Protein AF-A0A251N9A3-F1 (afdb_monomer)

Mean predicted aligned error: 21.9 Å

Orga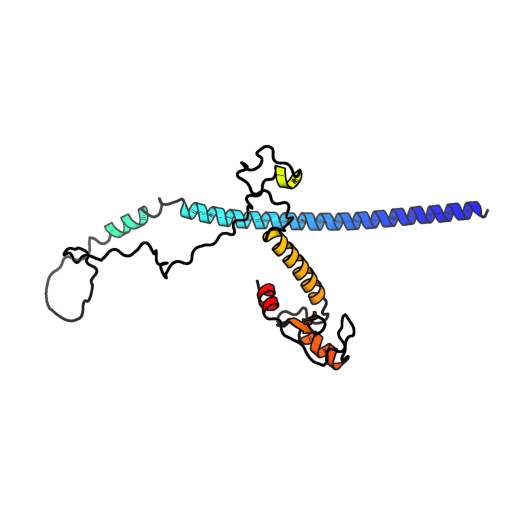nism: Prunus persica (NCBI:txid3760)

pLDDT: mean 72.87, std 20.42, range [26.14, 97.69]

Radius of gyration: 36.96 Å; Cα contacts (8 Å, |Δi|>4): 97; chains: 1; bounding box: 84×80×114 Å

Solvent-accessible surface area (backbone atoms only — not comparable to full-atom values): 15588 Å² total; per-residue (Å²): 112,73,67,58,55,53,54,53,51,52,54,51,51,53,52,50,51,52,51,52,49,51,54,49,50,52,52,53,49,54,52,50,51,53,52,51,54,51,51,52,53,50,48,56,50,52,52,52,53,50,53,53,53,51,52,56,51,54,64,69,72,52,74,79,65,70,61,62,67,59,61,61,57,62,69,68,68,77,80,75,87,88,85,82,88,87,86,88,89,87,84,88,87,90,84,84,89,85,90,84,85,88,83,93,74,86,78,75,85,76,70,97,71,83,76,82,71,96,81,68,87,76,85,81,75,83,84,83,72,76,67,56,27,63,55,30,48,77,71,71,54,48,97,56,56,93,72,44,92,38,43,85,58,80,77,85,72,72,52,70,67,58,50,51,52,50,49,49,52,53,48,49,54,51,49,58,63,58,68,66,61,89,81,74,99,61,98,77,74,88,74,48,52,27,32,36,88,83,76,47,76,42,39,50,67,63,47,53,61,41,45,76,79,38,63,42,37,94,86,77,61,47,73,40,82,88,50,67,46,75,46,68,70,58,52,59,66,73,76,108

Sequence (240 aa):
MAEQNLVDEYQCDIKRLKKNRAKTAEKNQRQLQILQEENEKLSKMVDSYSKGMQKQLEALENPKKRKRDHETSFAQAKKVIFGSSSDEPQEVLNRCNSTSLPSQRKASKLDGKLYFSSGLSKSSTPDSNPDICKDYKDTGYCGYGDSCKFMHDRGDYKSGWQMEREQRKMMMMMMMRMARCHLHVSSAGNHYPVVTKCNHYFCEHCTLKHHSKNKKCFVCNKPTLGIFSTVYEIRRRMAA

InterPro domains:
  IPR000571 Zinc finger, CCCH-type [PF00642] (131-153)
  IPR000571 Zinc finger, CCCH-type [PS50103] (127-155)
  IPR000571 Zinc finger, CCCH-type [SM00356] (127-154)
  IPR013083 Zinc finger, RING/FYVE/PHD-type [G3DSA:3.30.40.10] (180-239)
  IPR036855 Zinc finger, CCCH-type superfamily [SSF90229] (129-158)
  IPR039971 Pre-mRNA-splicing factor CWC24-like [PTHR12930] (23-239)

Secondary structure (DSSP, 8-state):
-HHHHHHHHHHHHHHHHHHHHHHHHHHHHHHHHHHHHHHHHHHHHHHHHHHHHHHHHHHHH-TTSHHHHHHHHHTTTTSS-------------------------------S-PPPPTT------------B-HHHHHHS--TTGGG-SSB-----PPPHHHHHHHHHHHHHHHHHHHTT-TT--SS-----EEEETTS-EEEHHHHHHHHHH-SB-TTT--B-TT-EEE-HHHHHHH--

Nearest PDB structures (foldseek):
  7dvq-assembly1_M  TM=3.457E-01  e=5.203E-11  Homo sapiens
  8i0r-assembly1_K  TM=8.593E-01  e=5.714E-05  Homo sapiens
  5gm6-assembly1_a  TM=4.059E-01  e=7.736E-09  Saccharomyces cerevisiae S288C
  2csy-assembly1_A  TM=7.932E-01  e=2.100E-04  Homo sapiens

Foldseek 3Di:
DVVVVVVVVVVVVVVVVVVVVVVVVVVVVVVVVVVVVVVVVVVVVVVVVVVVVVVVVVVVVDPPVVVPVVVVVVVVPPPDDDDDDDDDDDDDDDDDDDDDDDDDDDDPDDDPDDDDDPPDDDDDDPPQDQQADPCCQPPVDDPCPPVDPGDNDVDPDDTPVRVVVVVVVVLVVLVVVQVPPPDDPDDDDPFFWKAAPVRDIYTPVVVVVCCVVQQADPPPRHRRVPDIHTDPPSVVVVVD

Structure (mmCIF, N/CA/C/O backbone):
data_AF-A0A251N9A3-F1
#
_entry.id   AF-A0A251N9A3-F1
#
loop_
_atom_site.group_PDB
_atom_site.id
_atom_site.type_symbol
_atom_site.label_atom_id
_atom_site.label_alt_id
_atom_site.label_comp_id
_atom_site.label_asym_id
_atom_site.label_entity_id
_atom_site.label_seq_id
_atom_site.pdbx_PDB_ins_code
_atom_site.Cartn_x
_atom_site.Cartn_y
_atom_site.Cartn_z
_atom_site.occupancy
_atom_site.B_iso_or_equiv
_atom_site.auth_seq_id
_atom_site.auth_comp_id
_atom_site.auth_asym_id
_atom_site.auth_atom_id
_atom_site.pdbx_PDB_model_num
ATOM 1 N N . MET A 1 1 ? -15.787 -14.662 55.584 1.00 65.69 1 MET A N 1
ATOM 2 C CA . MET A 1 1 ? -14.341 -14.959 55.431 1.00 65.69 1 MET A CA 1
ATOM 3 C C . MET A 1 1 ? -13.960 -15.212 53.975 1.00 65.69 1 MET A C 1
ATOM 5 O O . MET A 1 1 ? -13.111 -14.488 53.483 1.00 65.69 1 MET A O 1
ATOM 9 N N . ALA A 1 2 ? -14.591 -16.155 53.261 1.00 71.38 2 ALA A N 1
ATOM 10 C CA . ALA A 1 2 ? -14.283 -16.399 51.842 1.00 71.38 2 ALA A CA 1
ATOM 11 C C . ALA A 1 2 ? -14.590 -15.199 50.915 1.00 71.38 2 ALA A C 1
ATOM 13 O O . ALA A 1 2 ? -13.813 -14.911 50.011 1.00 71.38 2 ALA A O 1
ATOM 14 N N . GLU A 1 3 ? -15.673 -14.459 51.172 1.00 76.81 3 GLU A N 1
ATOM 15 C CA . GLU A 1 3 ? -16.060 -13.297 50.355 1.00 76.81 3 GLU A CA 1
ATOM 16 C C . GLU A 1 3 ? -15.116 -12.093 50.510 1.00 76.81 3 GLU A C 1
ATOM 18 O O . GLU A 1 3 ? -14.791 -11.455 49.512 1.00 76.81 3 GLU A O 1
ATOM 23 N N . GLN A 1 4 ? -14.611 -11.804 51.719 1.00 81.12 4 GLN A N 1
ATOM 24 C CA . GLN A 1 4 ? -13.616 -10.737 51.916 1.00 81.12 4 GLN A CA 1
ATOM 25 C C . GLN A 1 4 ? -12.314 -11.005 51.144 1.00 81.12 4 GLN A C 1
ATOM 27 O O . GLN A 1 4 ? -11.808 -10.102 50.485 1.00 81.12 4 GLN A O 1
ATOM 32 N N . ASN A 1 5 ? -11.819 -12.247 51.152 1.00 82.75 5 ASN A N 1
ATOM 33 C CA . ASN A 1 5 ? -10.596 -12.610 50.428 1.00 82.75 5 ASN A CA 1
ATOM 34 C C . ASN A 1 5 ? -10.735 -12.401 48.910 1.00 82.75 5 ASN A C 1
ATOM 36 O O . ASN A 1 5 ? -9.796 -11.947 48.260 1.00 82.75 5 ASN A O 1
ATOM 40 N N . LEU A 1 6 ? -11.920 -12.682 48.356 1.00 89.06 6 LEU A N 1
ATOM 41 C CA . LEU A 1 6 ? -12.219 -12.469 46.940 1.00 89.06 6 LEU A CA 1
ATOM 42 C C . LEU A 1 6 ? -12.195 -10.971 46.585 1.00 89.06 6 LEU A C 1
ATOM 44 O O . LEU A 1 6 ? -11.633 -10.568 45.568 1.00 89.06 6 LEU A O 1
ATOM 48 N N . VAL A 1 7 ? -12.785 -10.130 47.442 1.00 90.06 7 VAL A N 1
ATOM 49 C CA . VAL A 1 7 ? -12.797 -8.668 47.268 1.00 90.06 7 VAL A CA 1
ATOM 50 C C . VAL A 1 7 ? -11.376 -8.096 47.310 1.00 90.06 7 VAL A C 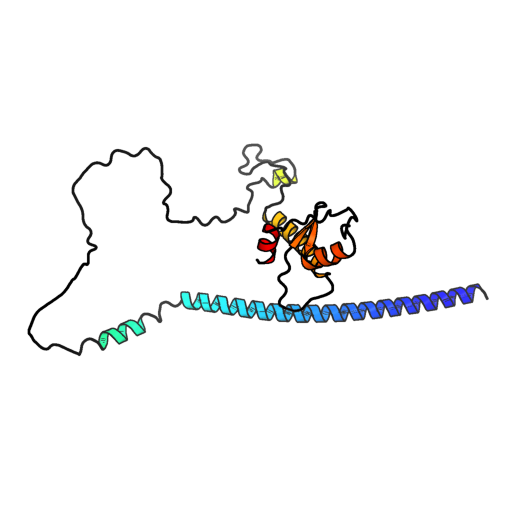1
ATOM 52 O O . VAL A 1 7 ? -11.040 -7.250 46.477 1.00 90.06 7 VAL A O 1
ATOM 55 N N . ASP A 1 8 ? -10.528 -8.577 48.218 1.00 90.00 8 ASP A N 1
ATOM 56 C CA . ASP A 1 8 ? -9.135 -8.131 48.333 1.00 90.00 8 ASP A CA 1
ATOM 57 C C . ASP A 1 8 ? -8.290 -8.521 47.107 1.00 90.00 8 ASP A C 1
ATOM 59 O O . ASP A 1 8 ? -7.478 -7.721 46.622 1.00 90.00 8 ASP A O 1
ATOM 63 N N . GLU A 1 9 ? -8.526 -9.708 46.540 1.00 90.56 9 GLU A N 1
ATOM 64 C CA . GLU A 1 9 ? -7.881 -10.169 45.306 1.00 90.56 9 GLU A CA 1
ATOM 65 C C . GLU A 1 9 ? -8.280 -9.296 44.100 1.00 90.56 9 GLU A C 1
ATOM 67 O O . GLU A 1 9 ? -7.409 -8.764 43.401 1.00 90.56 9 GLU A O 1
ATOM 72 N N . TYR A 1 10 ? -9.577 -9.005 43.931 1.00 93.00 10 TYR A N 1
ATOM 73 C CA . TYR A 1 10 ? -10.054 -8.083 42.891 1.00 93.00 10 TYR A CA 1
ATOM 74 C C . TYR A 1 10 ? -9.480 -6.670 43.045 1.00 93.00 10 TYR A C 1
ATOM 76 O O . TYR A 1 10 ? -9.117 -6.025 42.055 1.00 93.00 10 TYR A O 1
ATOM 84 N N . GLN A 1 11 ? -9.358 -6.162 44.273 1.00 94.12 11 GLN A N 1
ATOM 85 C CA . GLN A 1 11 ? -8.738 -4.859 44.511 1.00 94.12 11 GLN A CA 1
ATOM 86 C C . GLN A 1 11 ? -7.250 -4.847 44.134 1.00 94.12 11 GLN A C 1
ATOM 88 O O . GLN A 1 11 ? -6.752 -3.836 43.618 1.00 94.12 11 GLN A O 1
ATOM 93 N N . CYS A 1 12 ? -6.534 -5.951 44.357 1.00 91.75 12 CYS A N 1
ATOM 94 C CA . CYS A 1 12 ? -5.144 -6.113 43.936 1.00 91.75 12 CYS A CA 1
ATOM 95 C C . CYS A 1 12 ? -5.015 -6.087 42.403 1.00 91.75 12 CYS A C 1
ATOM 97 O O . CYS A 1 12 ? -4.184 -5.348 41.856 1.00 91.75 12 CYS A O 1
ATOM 99 N N . ASP A 1 13 ? -5.900 -6.791 41.698 1.00 94.44 13 ASP A N 1
ATOM 100 C CA . ASP A 1 13 ? -5.923 -6.817 40.236 1.00 94.44 13 ASP A CA 1
ATOM 101 C C . ASP A 1 13 ? -6.283 -5.463 39.624 1.00 94.44 13 ASP A C 1
ATOM 103 O O . ASP A 1 13 ? -5.618 -5.008 38.688 1.00 94.44 13 ASP A O 1
ATOM 107 N N . ILE A 1 14 ? -7.245 -4.737 40.201 1.00 95.25 14 ILE A N 1
ATOM 108 C CA . ILE A 1 14 ? -7.570 -3.367 39.781 1.00 95.25 14 ILE A CA 1
ATOM 109 C C . ILE A 1 14 ? -6.342 -2.454 39.922 1.00 95.25 14 ILE A C 1
ATOM 111 O O . ILE A 1 14 ? -6.045 -1.664 39.018 1.00 95.25 14 ILE A O 1
ATOM 115 N N . LYS A 1 15 ? -5.589 -2.560 41.026 1.00 95.62 15 LYS A N 1
ATOM 116 C CA . LYS A 1 15 ? -4.348 -1.790 41.232 1.00 95.62 15 LYS A CA 1
ATOM 117 C C . LYS A 1 15 ? -3.282 -2.161 40.194 1.00 95.62 15 LYS A C 1
ATOM 119 O O . LYS A 1 15 ? -2.644 -1.270 39.624 1.00 95.62 15 LYS A O 1
ATOM 124 N N . ARG A 1 16 ? -3.113 -3.453 39.894 1.00 94.94 16 ARG A N 1
ATOM 125 C CA . ARG A 1 16 ? -2.175 -3.948 38.872 1.00 94.94 16 ARG A CA 1
ATOM 126 C C . ARG A 1 16 ? -2.548 -3.452 37.472 1.00 94.94 16 ARG A C 1
ATOM 128 O O . ARG A 1 16 ? -1.681 -2.940 36.760 1.00 94.94 16 ARG A O 1
ATOM 135 N N . LEU A 1 17 ? -3.823 -3.527 37.095 1.00 94.12 17 LEU A N 1
ATOM 136 C CA . LEU A 1 17 ? -4.333 -3.040 35.810 1.00 94.12 17 LEU A CA 1
ATOM 137 C C . LEU A 1 17 ? -4.130 -1.530 35.654 1.00 94.12 17 LEU A C 1
ATOM 139 O O . LEU A 1 17 ? -3.630 -1.084 34.619 1.00 94.12 17 LEU A O 1
ATOM 143 N N . LYS A 1 18 ? -4.419 -0.739 36.696 1.00 96.12 18 LYS A N 1
ATOM 144 C CA . LYS A 1 18 ? -4.155 0.711 36.703 1.00 96.12 18 LYS A CA 1
ATOM 145 C C . LYS A 1 18 ? -2.669 1.020 36.503 1.00 96.12 18 LYS A C 1
ATOM 147 O O . LYS A 1 18 ? -2.330 1.869 35.678 1.00 96.12 18 LYS A O 1
ATOM 152 N N . LYS A 1 19 ? -1.774 0.288 37.176 1.00 95.94 19 LYS A N 1
ATOM 153 C CA . LYS A 1 19 ? -0.316 0.438 37.022 1.00 95.94 19 LYS A CA 1
ATOM 154 C C . LYS A 1 19 ? 0.160 0.079 35.611 1.00 95.94 19 LYS A C 1
ATOM 156 O O . LYS A 1 19 ? 0.990 0.787 35.046 1.00 95.94 19 LYS A O 1
ATOM 161 N N . ASN A 1 20 ? -0.375 -0.985 35.016 1.00 94.25 20 ASN A N 1
ATOM 162 C CA . ASN A 1 20 ? -0.043 -1.386 33.646 1.00 94.25 20 ASN A CA 1
ATOM 163 C C . ASN A 1 20 ? -0.556 -0.376 32.609 1.00 94.25 20 ASN A C 1
ATOM 165 O O . ASN A 1 20 ? 0.165 -0.043 31.665 1.00 94.25 20 ASN A O 1
ATOM 169 N N . ARG A 1 21 ? -1.760 0.173 32.812 1.00 94.75 21 ARG A N 1
ATOM 170 C CA . ARG A 1 21 ? -2.313 1.243 31.973 1.00 94.75 21 ARG A CA 1
ATOM 171 C C . ARG A 1 21 ? -1.471 2.516 32.059 1.00 94.75 21 ARG A C 1
ATOM 173 O O . ARG A 1 21 ? -1.166 3.087 31.019 1.00 94.75 21 ARG A O 1
ATOM 180 N N . ALA A 1 22 ? -1.023 2.904 33.255 1.00 95.19 22 ALA A N 1
ATOM 181 C CA . ALA A 1 22 ? -0.126 4.046 33.448 1.00 95.19 22 ALA A CA 1
ATOM 182 C C . ALA A 1 22 ? 1.226 3.851 32.737 1.00 95.19 22 ALA A C 1
ATOM 184 O O . ALA A 1 22 ? 1.650 4.718 31.981 1.00 95.19 22 ALA A O 1
ATOM 185 N N . LYS A 1 23 ? 1.854 2.674 32.876 1.00 96.19 23 LYS A N 1
ATOM 186 C CA . LYS A 1 23 ? 3.095 2.336 32.150 1.00 96.19 23 LYS A CA 1
ATOM 187 C C . LYS A 1 23 ? 2.922 2.371 30.631 1.00 96.19 23 LYS A C 1
ATOM 189 O O . LYS A 1 23 ? 3.835 2.762 29.910 1.00 96.19 23 LYS A O 1
ATOM 194 N N . THR A 1 24 ? 1.769 1.929 30.135 1.00 94.62 24 THR A N 1
ATOM 195 C CA . THR A 1 24 ? 1.463 1.951 28.698 1.00 94.62 24 THR A CA 1
ATOM 196 C C . THR A 1 24 ? 1.238 3.383 28.215 1.00 94.62 24 THR A C 1
ATOM 198 O O . THR A 1 24 ? 1.773 3.762 27.181 1.00 94.62 24 THR A O 1
ATOM 201 N N . ALA A 1 25 ? 0.527 4.205 28.992 1.00 95.81 25 ALA A N 1
ATOM 202 C CA . ALA A 1 25 ? 0.343 5.623 28.696 1.00 95.81 25 ALA A CA 1
ATOM 203 C C . ALA A 1 25 ? 1.683 6.374 28.647 1.00 95.81 25 ALA A C 1
ATOM 205 O O . ALA A 1 25 ? 1.909 7.142 27.720 1.00 95.81 25 ALA A O 1
ATOM 206 N N . GLU A 1 26 ? 2.599 6.089 29.573 1.00 96.62 26 GLU A N 1
ATOM 207 C CA . GLU A 1 26 ? 3.936 6.688 29.587 1.00 96.62 26 GLU A CA 1
ATOM 208 C C . GLU A 1 26 ? 4.767 6.277 28.357 1.00 96.62 26 GLU A C 1
ATOM 210 O O . GLU A 1 26 ? 5.396 7.117 27.716 1.00 96.62 26 GLU A O 1
ATOM 215 N N . LYS A 1 27 ? 4.728 4.995 27.961 1.00 96.56 27 LYS A N 1
ATOM 216 C CA . LYS A 1 27 ? 5.366 4.534 26.714 1.00 96.56 27 LYS A CA 1
ATOM 217 C C . LYS A 1 27 ? 4.790 5.241 25.488 1.00 96.56 27 LYS A C 1
ATOM 219 O O . LYS A 1 27 ? 5.555 5.682 24.634 1.00 96.56 27 LYS A O 1
ATOM 224 N N . ASN A 1 28 ? 3.467 5.381 25.425 1.00 93.75 28 ASN A N 1
ATOM 225 C CA . ASN A 1 28 ? 2.790 6.066 24.327 1.00 93.75 28 ASN A CA 1
ATOM 226 C C . ASN A 1 28 ? 3.150 7.561 24.290 1.00 93.75 28 ASN A C 1
ATOM 228 O O . ASN A 1 28 ? 3.371 8.104 23.213 1.00 93.75 28 ASN A O 1
ATOM 232 N N . GLN A 1 29 ? 3.276 8.218 25.448 1.00 96.88 29 GLN A N 1
ATOM 233 C CA . GLN A 1 29 ? 3.727 9.611 25.538 1.00 96.88 29 GLN A CA 1
ATOM 234 C C . GLN A 1 29 ? 5.165 9.784 25.040 1.00 96.88 29 GLN A C 1
ATOM 236 O O . GLN A 1 29 ? 5.427 10.690 24.254 1.00 96.88 29 GLN A O 1
ATOM 241 N N . ARG A 1 30 ? 6.085 8.890 25.425 1.00 96.75 30 ARG A N 1
ATOM 242 C CA . ARG A 1 30 ? 7.470 8.907 24.920 1.00 96.75 3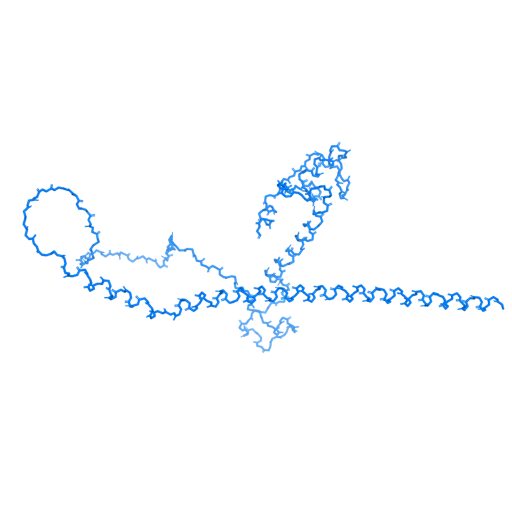0 ARG A CA 1
ATOM 243 C C . ARG A 1 30 ? 7.523 8.717 23.402 1.00 96.75 30 ARG A C 1
ATOM 245 O O . ARG A 1 30 ? 8.253 9.427 22.724 1.00 96.75 30 ARG A O 1
ATOM 252 N N . GLN A 1 31 ? 6.730 7.791 22.858 1.00 97.00 31 GLN A N 1
ATOM 253 C CA . GLN A 1 31 ? 6.634 7.604 21.406 1.00 97.00 31 GLN A CA 1
ATOM 254 C C . GLN A 1 31 ? 6.087 8.846 20.697 1.00 97.00 31 GLN A C 1
ATOM 256 O O . GLN A 1 31 ? 6.596 9.216 19.642 1.00 97.00 31 GLN A O 1
ATOM 261 N N . LEU A 1 32 ? 5.088 9.514 21.280 1.00 97.38 32 LEU A N 1
ATOM 262 C CA . LEU A 1 32 ? 4.533 10.741 20.717 1.00 97.38 32 LEU A CA 1
ATOM 263 C C . LEU A 1 32 ? 5.562 11.880 20.699 1.00 97.38 32 LEU A C 1
ATOM 265 O O . LEU A 1 32 ? 5.641 12.596 19.707 1.00 97.38 32 LEU A O 1
ATOM 269 N N . GLN A 1 33 ? 6.380 12.010 21.747 1.00 97.00 33 GLN A N 1
ATOM 270 C CA . GLN A 1 33 ? 7.470 12.992 21.792 1.00 97.00 33 GLN A CA 1
ATOM 271 C C . GLN A 1 33 ? 8.514 12.739 20.698 1.00 97.00 33 GLN A C 1
ATOM 273 O O . GLN A 1 33 ? 8.888 13.671 19.993 1.00 97.00 33 GLN A O 1
ATOM 278 N N . ILE A 1 34 ? 8.926 11.481 20.500 1.00 97.44 34 ILE A N 1
ATOM 279 C CA . ILE A 1 34 ? 9.862 11.108 19.425 1.00 97.44 34 ILE A CA 1
ATOM 280 C C . ILE A 1 34 ? 9.279 11.476 18.055 1.00 97.44 34 ILE A C 1
ATOM 282 O O . ILE A 1 34 ? 9.952 12.105 17.244 1.00 97.44 34 ILE A O 1
ATOM 286 N N . LEU A 1 35 ? 8.009 11.140 17.810 1.00 96.94 35 LEU A N 1
ATOM 287 C CA . LEU A 1 35 ? 7.332 11.474 16.554 1.00 96.94 35 LEU A CA 1
ATOM 288 C C . LEU A 1 35 ? 7.214 12.9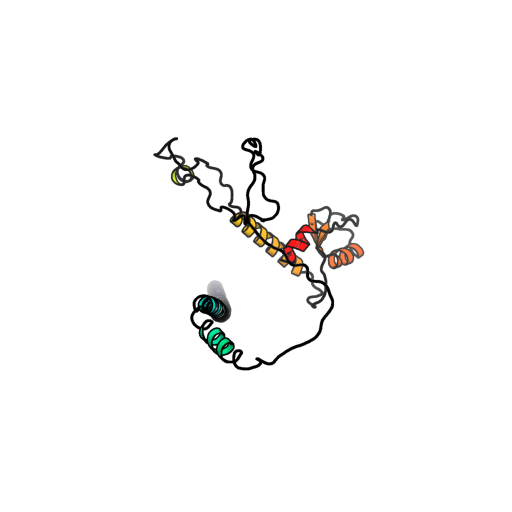88 16.335 1.00 96.94 35 LEU A C 1
ATOM 290 O O . LEU A 1 35 ? 7.323 13.455 15.204 1.00 96.94 35 LEU A O 1
ATOM 294 N N . GLN A 1 36 ? 6.975 13.769 17.388 1.00 97.12 36 GLN A N 1
ATOM 295 C CA . GLN A 1 36 ? 6.947 15.231 17.296 1.00 97.12 36 GLN A CA 1
ATOM 296 C C . GLN A 1 36 ? 8.325 15.792 16.927 1.00 97.12 36 GLN A C 1
ATOM 298 O O . GLN A 1 36 ? 8.414 16.630 16.032 1.00 97.12 36 GLN A O 1
ATOM 303 N N . GLU A 1 37 ? 9.393 15.279 17.540 1.00 97.56 37 GLU A N 1
ATOM 304 C CA . GLU A 1 37 ? 10.767 15.677 17.226 1.00 97.56 37 GLU A CA 1
ATOM 305 C C . GLU A 1 37 ? 11.154 15.314 15.779 1.00 97.56 37 GLU A C 1
ATOM 307 O O . GLU A 1 37 ? 11.765 16.114 15.067 1.00 97.56 37 GLU A O 1
ATOM 312 N N . GLU A 1 38 ? 10.772 14.125 15.303 1.00 97.69 38 GLU A N 1
ATOM 313 C CA . GLU A 1 38 ? 10.979 13.713 13.909 1.00 97.69 38 GLU A CA 1
ATOM 314 C C . GLU A 1 38 ? 10.209 14.599 12.925 1.00 97.69 38 GLU A C 1
ATOM 316 O O . GLU A 1 38 ? 10.774 15.029 11.917 1.00 97.69 38 GLU A O 1
ATOM 321 N N . ASN A 1 39 ? 8.952 14.931 13.226 1.00 91.56 39 ASN A N 1
ATOM 322 C CA . ASN A 1 39 ? 8.163 15.839 12.395 1.00 91.56 39 ASN A CA 1
ATOM 323 C C . ASN A 1 39 ? 8.776 17.244 12.337 1.00 91.56 39 ASN A C 1
ATOM 325 O O . ASN A 1 39 ? 8.798 17.857 11.271 1.00 91.56 39 ASN A O 1
ATOM 329 N N . GLU A 1 40 ? 9.336 17.745 13.440 1.00 97.25 40 GLU A N 1
ATOM 330 C CA . GLU A 1 40 ? 10.036 19.031 13.444 1.00 97.25 40 GLU A CA 1
ATOM 331 C C . GLU A 1 40 ? 11.308 18.988 12.577 1.00 97.25 40 GLU A C 1
ATOM 333 O O . GLU A 1 40 ? 11.566 19.905 11.791 1.00 97.25 40 GLU A O 1
ATOM 338 N N . LYS A 1 41 ? 12.090 17.901 12.656 1.00 97.12 41 LYS A N 1
ATOM 339 C CA . LYS A 1 41 ? 13.266 17.685 11.791 1.00 97.12 41 LYS A CA 1
ATOM 340 C C . LYS A 1 41 ? 12.876 17.644 10.314 1.00 97.12 41 LYS A C 1
ATOM 342 O O . LYS A 1 41 ? 13.544 18.271 9.490 1.00 97.12 41 LYS A O 1
ATOM 347 N N . LEU A 1 42 ? 11.788 16.948 9.982 1.00 96.31 42 LEU A N 1
ATOM 348 C CA . LEU A 1 42 ? 11.249 16.902 8.624 1.00 96.31 42 LEU A CA 1
ATOM 349 C C . LEU A 1 42 ? 10.791 18.286 8.153 1.00 96.31 42 LEU A C 1
ATOM 351 O O . LEU A 1 42 ? 11.117 18.667 7.033 1.00 96.31 42 LEU A O 1
ATOM 355 N N . SER A 1 43 ? 10.125 19.069 9.006 1.00 96.06 43 SER A N 1
ATOM 356 C CA . SER A 1 43 ? 9.727 20.444 8.676 1.00 96.06 43 SER A CA 1
ATOM 357 C C . SER A 1 43 ? 10.938 21.310 8.327 1.00 96.06 43 SER A C 1
ATOM 359 O O . SER A 1 43 ? 10.965 21.933 7.269 1.00 96.06 43 SER A O 1
ATOM 361 N N . LYS A 1 44 ? 11.997 21.274 9.149 1.00 95.88 44 LYS A N 1
ATOM 362 C CA . LYS A 1 44 ? 13.247 22.013 8.882 1.00 95.88 44 LYS A CA 1
ATOM 363 C C . LYS A 1 44 ? 13.890 21.597 7.559 1.00 95.88 44 LYS A C 1
ATOM 365 O O . LYS A 1 44 ? 14.411 22.438 6.824 1.00 95.88 44 LYS A O 1
ATOM 370 N N . MET A 1 45 ? 13.847 20.303 7.245 1.00 94.75 45 MET A N 1
ATOM 371 C CA . MET A 1 45 ? 14.336 19.780 5.975 1.00 94.75 45 MET A CA 1
ATOM 372 C C . MET A 1 45 ? 13.517 20.342 4.801 1.00 94.75 45 MET A C 1
ATOM 374 O O . MET A 1 45 ? 14.091 20.906 3.869 1.00 94.75 45 MET A O 1
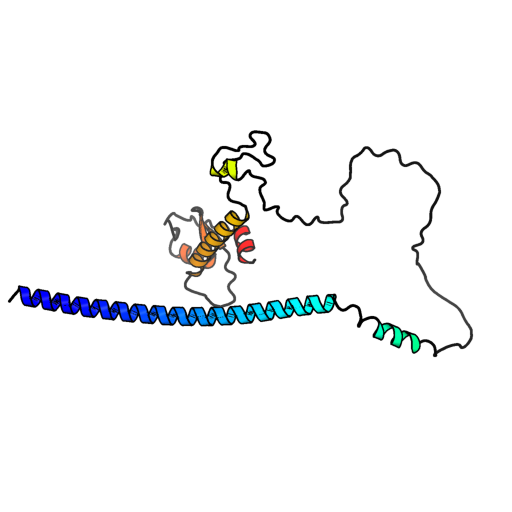ATOM 378 N N . VAL A 1 46 ? 12.186 20.258 4.858 1.00 94.69 46 VAL A N 1
ATOM 379 C CA . VAL A 1 46 ? 11.286 20.798 3.825 1.00 94.69 46 VAL A CA 1
ATOM 380 C C . VAL A 1 46 ? 11.491 22.302 3.629 1.00 94.69 46 VAL A C 1
ATOM 382 O O . VAL A 1 46 ? 11.568 22.758 2.488 1.00 94.69 46 VAL A O 1
ATOM 385 N N . ASP A 1 47 ? 11.676 23.066 4.705 1.00 93.88 47 ASP A N 1
ATOM 386 C CA . ASP A 1 47 ? 11.956 24.503 4.630 1.00 93.88 47 ASP A CA 1
ATOM 387 C C . ASP A 1 47 ? 13.287 24.792 3.928 1.00 93.88 47 ASP A C 1
ATOM 389 O O . ASP A 1 47 ? 13.394 25.737 3.144 1.00 93.88 47 ASP A O 1
ATOM 393 N N . SER A 1 48 ? 14.316 23.977 4.179 1.00 92.94 48 SER A N 1
ATOM 394 C CA . SER A 1 48 ? 15.614 24.116 3.513 1.00 92.94 48 SER A CA 1
ATOM 395 C C . SER A 1 48 ? 15.538 23.816 2.013 1.00 92.94 48 SER A C 1
ATOM 397 O O . SER A 1 48 ? 16.083 24.581 1.214 1.00 92.94 48 SER A O 1
ATOM 399 N N . TYR A 1 49 ? 14.794 22.776 1.620 1.00 92.06 49 TYR A N 1
ATOM 400 C CA . TYR A 1 49 ? 14.529 22.462 0.216 1.00 92.06 49 TYR A CA 1
ATOM 401 C C . TYR A 1 49 ? 13.717 23.568 -0.461 1.00 92.06 49 TYR A C 1
ATOM 403 O O . TYR A 1 49 ? 14.080 24.018 -1.547 1.00 92.06 49 TYR A O 1
ATOM 411 N N . SER A 1 50 ? 12.672 24.061 0.205 1.00 92.56 50 SER A N 1
ATOM 412 C CA . SER A 1 50 ? 11.818 25.136 -0.309 1.00 92.56 50 SER A CA 1
ATOM 413 C C . SER A 1 50 ? 12.615 26.426 -0.515 1.00 92.56 50 SER A C 1
ATOM 415 O O . SER A 1 50 ? 12.537 27.035 -1.577 1.00 92.56 50 SER A O 1
ATOM 417 N N . LYS A 1 51 ? 13.485 26.796 0.437 1.00 90.81 51 LYS A N 1
ATOM 418 C CA . LYS A 1 51 ? 14.410 27.937 0.295 1.00 90.81 51 LYS A CA 1
ATOM 419 C C . LYS A 1 51 ? 15.416 27.746 -0.843 1.00 90.81 51 LYS A C 1
ATOM 421 O O . LYS A 1 51 ? 15.772 28.720 -1.501 1.00 90.81 51 LYS A O 1
ATOM 426 N N . GLY A 1 52 ? 15.888 26.520 -1.078 1.00 90.56 52 GLY A N 1
ATOM 427 C CA . GLY A 1 52 ? 16.751 26.191 -2.217 1.00 90.56 52 GLY A CA 1
ATOM 428 C C . GLY A 1 52 ? 16.048 26.412 -3.558 1.00 90.56 52 GLY A C 1
ATOM 429 O O . GLY A 1 52 ? 16.590 27.093 -4.428 1.00 90.56 52 GLY A O 1
ATOM 430 N N . MET A 1 53 ? 14.813 25.919 -3.679 1.00 88.94 53 MET A N 1
ATOM 431 C CA . MET A 1 53 ? 13.963 26.122 -4.857 1.00 88.94 53 MET A CA 1
ATOM 432 C C . MET A 1 53 ? 13.631 27.603 -5.086 1.00 88.94 53 MET A C 1
ATOM 434 O O . MET A 1 53 ? 13.742 28.088 -6.210 1.00 88.94 53 MET A O 1
ATOM 438 N N . GLN A 1 54 ? 13.300 28.350 -4.027 1.00 83.56 54 GLN A N 1
ATOM 439 C CA . GLN A 1 54 ? 13.008 29.786 -4.109 1.00 83.56 54 GLN A CA 1
ATOM 440 C C . GLN A 1 54 ? 14.214 30.581 -4.639 1.00 83.56 54 GLN A C 1
ATOM 442 O O . GLN A 1 54 ? 14.067 31.404 -5.537 1.00 83.56 54 GLN A O 1
ATOM 447 N N . LYS A 1 55 ? 15.429 30.277 -4.156 1.00 85.62 55 LYS A N 1
ATOM 448 C CA . LYS A 1 55 ? 16.674 30.905 -4.638 1.00 85.62 55 LYS A CA 1
ATOM 449 C C . LYS A 1 55 ? 16.955 30.612 -6.111 1.00 85.62 55 LYS A C 1
ATOM 451 O O . LYS A 1 55 ? 17.495 31.466 -6.810 1.00 85.62 55 LYS A O 1
ATOM 456 N N . GLN A 1 56 ? 16.624 29.411 -6.586 1.00 81.12 56 GLN A N 1
ATOM 457 C CA . GLN A 1 56 ? 16.760 29.059 -8.002 1.00 81.12 56 GLN A CA 1
ATOM 458 C C . GLN A 1 56 ? 15.770 29.836 -8.879 1.00 81.1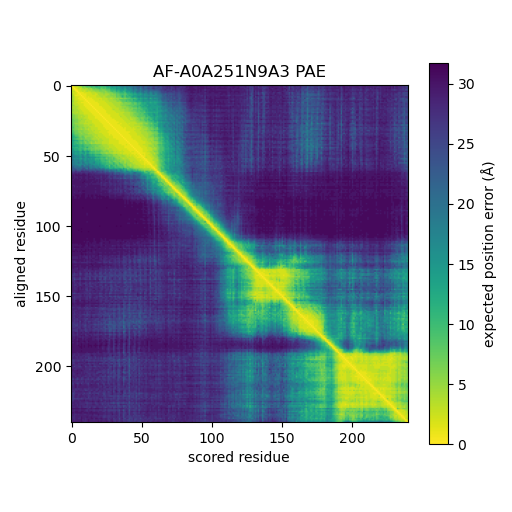2 56 GLN A C 1
ATOM 460 O O . GLN A 1 56 ? 16.149 30.278 -9.962 1.00 81.12 56 GLN A O 1
ATOM 465 N N . LEU A 1 57 ? 14.539 30.049 -8.404 1.00 78.75 57 LEU A N 1
ATOM 466 C CA . LEU A 1 57 ? 13.540 30.869 -9.096 1.00 78.75 57 LEU A CA 1
ATOM 467 C C . LEU A 1 57 ? 13.938 32.354 -9.121 1.00 78.75 57 LEU A C 1
ATOM 469 O O . LEU A 1 57 ? 13.956 32.959 -10.191 1.00 78.75 57 LEU A O 1
ATOM 473 N N . GLU A 1 58 ? 14.385 32.917 -7.996 1.00 77.69 58 GLU A N 1
ATOM 474 C CA . GLU A 1 58 ? 14.880 34.303 -7.925 1.00 77.69 58 GLU A CA 1
ATOM 475 C C . GLU A 1 58 ? 16.108 34.545 -8.827 1.00 77.69 58 GLU A C 1
ATOM 477 O O . GLU A 1 58 ? 16.275 35.628 -9.395 1.00 77.69 58 GLU A O 1
ATOM 482 N N . ALA A 1 59 ? 16.968 33.535 -9.006 1.00 72.00 59 ALA A N 1
ATOM 483 C CA . ALA A 1 59 ? 18.110 33.610 -9.918 1.00 72.00 59 ALA A CA 1
ATOM 484 C C . ALA A 1 59 ? 17.695 33.668 -11.402 1.00 72.00 59 ALA A C 1
ATOM 486 O O . ALA A 1 59 ? 18.426 34.238 -12.216 1.00 72.00 59 ALA A O 1
ATOM 487 N N . LEU A 1 60 ? 16.532 33.111 -11.754 1.00 67.88 60 LEU A N 1
ATOM 488 C CA . LEU A 1 60 ? 15.957 33.188 -13.100 1.00 67.88 60 LEU A CA 1
ATOM 489 C C . LEU A 1 60 ? 15.183 34.500 -13.320 1.00 67.88 60 LEU A C 1
ATOM 491 O O . LEU A 1 60 ? 15.179 35.023 -14.434 1.00 67.88 60 LEU A O 1
ATOM 495 N N . GLU A 1 61 ? 14.595 35.073 -12.268 1.00 71.94 61 GLU A N 1
ATOM 496 C CA . GLU A 1 61 ? 13.805 36.313 -12.328 1.00 71.94 61 GLU A CA 1
ATOM 497 C C . GLU A 1 61 ? 14.631 37.616 -12.317 1.00 71.94 61 GLU A C 1
ATOM 499 O O . GLU A 1 61 ? 14.062 38.693 -12.504 1.00 71.94 61 GLU A O 1
ATOM 504 N N . ASN A 1 62 ? 15.967 37.574 -12.172 1.00 59.03 62 ASN A N 1
ATOM 505 C CA . ASN A 1 62 ? 16.821 38.777 -12.161 1.00 59.03 62 ASN A CA 1
ATOM 506 C C . ASN A 1 62 ? 17.689 38.968 -13.436 1.00 59.03 62 ASN A C 1
ATOM 508 O O . ASN A 1 62 ? 18.910 38.775 -13.409 1.00 59.03 62 ASN A O 1
ATOM 512 N N . PRO A 1 63 ? 17.117 39.436 -14.565 1.00 56.16 63 PRO A N 1
ATOM 513 C CA . PRO A 1 63 ? 17.841 39.680 -15.817 1.00 56.16 63 PRO A CA 1
ATOM 514 C C . PRO A 1 63 ? 18.705 40.962 -15.829 1.00 56.16 63 PRO A C 1
ATOM 516 O O . PRO A 1 63 ? 19.387 41.232 -16.819 1.00 56.16 63 PRO A O 1
ATOM 519 N N . LYS A 1 64 ? 18.720 41.776 -14.759 1.00 55.38 64 LYS A N 1
ATOM 520 C CA . LYS A 1 64 ? 19.379 43.104 -14.746 1.00 55.38 64 LYS A CA 1
ATOM 521 C C . LYS A 1 64 ? 20.854 43.103 -14.315 1.00 55.38 64 LYS A C 1
ATOM 523 O O . LYS A 1 64 ? 21.506 44.144 -14.400 1.00 55.38 64 LYS A O 1
ATOM 528 N N . LYS A 1 65 ? 21.414 41.966 -13.885 1.00 49.94 65 LYS A N 1
ATOM 529 C CA . LYS A 1 65 ? 22.847 41.863 -13.533 1.00 49.94 65 LYS A CA 1
ATOM 530 C C . LYS A 1 65 ? 23.733 41.500 -14.734 1.00 49.94 65 LYS A C 1
ATOM 532 O O . LYS A 1 65 ? 24.840 42.007 -14.830 1.00 49.94 65 LYS A O 1
ATOM 537 N N . ARG A 1 66 ? 23.204 40.760 -15.720 1.00 48.19 66 ARG A N 1
ATOM 538 C CA . ARG A 1 66 ? 23.945 40.345 -16.932 1.00 48.19 66 ARG A CA 1
ATOM 539 C C . ARG A 1 66 ? 24.336 41.483 -17.889 1.00 48.19 66 ARG A C 1
ATOM 541 O O . ARG A 1 66 ? 25.250 41.295 -18.682 1.00 48.19 66 ARG A O 1
ATOM 548 N N . LYS A 1 67 ? 23.673 42.647 -17.848 1.00 45.62 67 LYS A N 1
ATOM 549 C CA . LYS A 1 67 ? 23.965 43.762 -18.777 1.00 45.62 67 LYS A CA 1
ATOM 550 C C . LYS A 1 67 ? 25.147 44.654 -18.369 1.00 45.62 67 LYS A C 1
ATOM 552 O O . LYS A 1 67 ? 25.712 45.293 -19.242 1.00 45.62 67 LYS A O 1
ATOM 557 N N . ARG A 1 68 ? 25.566 44.675 -17.096 1.00 48.19 68 ARG A N 1
ATOM 558 C CA . ARG A 1 68 ? 26.680 45.542 -16.648 1.00 48.19 68 ARG A CA 1
ATOM 559 C C . ARG A 1 68 ? 28.075 44.972 -16.930 1.00 48.19 68 ARG A C 1
ATOM 561 O O . ARG A 1 68 ? 29.021 45.740 -17.093 1.00 48.19 68 ARG A O 1
ATOM 568 N N . ASP A 1 69 ? 28.187 43.656 -17.080 1.00 47.91 69 ASP A N 1
ATOM 569 C CA . ASP A 1 69 ? 29.483 42.988 -17.274 1.00 47.91 69 ASP A CA 1
ATOM 570 C C . ASP A 1 69 ? 29.839 42.833 -18.773 1.00 47.91 69 ASP A C 1
ATOM 572 O O . ASP A 1 69 ? 31.001 42.667 -19.145 1.00 47.91 69 ASP A O 1
ATOM 576 N N . HIS A 1 70 ? 28.845 42.944 -19.666 1.00 48.03 70 HIS A N 1
ATOM 577 C CA . HIS A 1 70 ? 29.055 42.908 -21.121 1.00 48.03 70 HIS A CA 1
ATOM 578 C C . HIS A 1 70 ? 29.413 44.289 -21.709 1.00 48.03 70 HIS A C 1
ATOM 580 O O . HIS A 1 70 ? 30.096 44.372 -22.725 1.00 48.03 70 HIS A O 1
ATOM 586 N N . GLU A 1 71 ? 28.996 45.388 -21.073 1.00 47.69 71 GLU A N 1
ATOM 587 C CA . GLU A 1 71 ? 29.337 46.749 -21.527 1.00 47.69 71 GLU A CA 1
ATOM 588 C C . GLU A 1 71 ? 30.744 47.187 -21.079 1.00 47.69 71 GLU A C 1
ATOM 590 O O . GLU A 1 71 ? 31.409 47.951 -21.777 1.00 47.69 71 GLU A O 1
ATOM 595 N N . THR A 1 72 ? 31.249 46.648 -19.965 1.00 53.69 72 THR A N 1
ATOM 596 C CA . THR A 1 72 ? 32.585 46.965 -19.428 1.00 53.69 72 THR A CA 1
ATOM 597 C C . THR A 1 72 ? 33.726 46.213 -20.125 1.00 53.69 72 THR A C 1
ATOM 599 O O . THR A 1 72 ? 34.842 46.725 -20.170 1.00 53.69 72 THR A O 1
ATOM 602 N N . SER A 1 73 ? 33.460 45.061 -20.755 1.00 47.81 73 SER A N 1
ATOM 603 C CA . SER A 1 73 ? 34.468 44.306 -21.524 1.00 47.81 73 SER A CA 1
ATOM 604 C C . SER A 1 73 ? 34.646 44.795 -22.971 1.00 47.81 73 SER A C 1
ATOM 606 O O . SER A 1 73 ? 35.739 44.686 -23.526 1.00 47.81 73 SER A O 1
ATOM 608 N N . PHE A 1 74 ? 33.626 45.415 -23.578 1.00 46.34 74 PHE A N 1
ATOM 609 C CA . PHE A 1 74 ? 33.704 45.919 -24.959 1.00 46.34 74 PHE A CA 1
ATOM 610 C C . PHE A 1 74 ? 34.431 47.276 -25.080 1.00 46.34 74 PHE A C 1
ATOM 612 O O . PHE A 1 74 ? 34.957 47.611 -26.141 1.00 46.34 74 PHE A O 1
ATOM 619 N N . ALA A 1 75 ? 34.511 48.051 -23.991 1.00 47.41 75 ALA A N 1
ATOM 620 C CA . ALA A 1 75 ? 35.218 49.336 -23.963 1.00 47.41 75 ALA A CA 1
ATOM 621 C C . ALA A 1 75 ? 36.750 49.192 -23.854 1.00 47.41 75 ALA A C 1
ATOM 623 O O . ALA A 1 75 ? 37.485 50.087 -24.271 1.00 47.41 75 ALA A O 1
ATOM 624 N N . GLN A 1 76 ? 37.249 48.063 -23.338 1.00 52.16 76 GLN A N 1
ATOM 625 C CA . GLN A 1 76 ? 38.683 47.839 -23.114 1.00 52.16 76 GLN A CA 1
ATOM 626 C C . GLN A 1 76 ? 39.400 47.239 -24.340 1.00 52.16 76 GLN A C 1
ATOM 628 O O . GLN A 1 76 ? 40.604 47.420 -24.501 1.00 52.16 76 GLN A O 1
ATOM 633 N N . ALA A 1 77 ? 38.657 46.608 -25.257 1.00 47.34 77 ALA A N 1
ATOM 634 C CA . ALA A 1 77 ? 39.199 45.937 -26.442 1.00 47.34 77 ALA A CA 1
ATOM 635 C C . ALA A 1 77 ? 39.409 46.849 -27.672 1.00 47.34 77 ALA A C 1
ATOM 637 O O . ALA A 1 77 ? 39.864 46.379 -28.710 1.00 47.34 77 ALA A O 1
ATOM 638 N N . LYS A 1 78 ? 39.107 48.154 -27.589 1.00 45.69 78 LYS A N 1
ATOM 639 C CA . LYS A 1 78 ? 39.164 49.077 -28.744 1.00 45.69 78 LYS A CA 1
ATOM 640 C C . LYS A 1 78 ? 40.418 49.961 -28.815 1.00 45.69 78 LYS A C 1
ATOM 642 O O . LYS A 1 78 ? 40.461 50.875 -29.633 1.00 45.69 78 LYS A O 1
ATOM 647 N N . LYS A 1 79 ? 41.429 49.721 -27.968 1.00 47.97 79 LYS A N 1
ATOM 648 C CA . LYS A 1 79 ? 42.655 50.547 -27.897 1.00 47.97 79 LYS A CA 1
ATOM 649 C C . LYS A 1 79 ? 43.944 49.831 -28.310 1.00 47.97 79 LYS A C 1
ATOM 651 O O . LYS A 1 79 ? 45.016 50.416 -28.206 1.00 47.97 79 LYS A O 1
ATOM 656 N N . VAL A 1 80 ? 43.874 48.591 -28.786 1.00 48.16 80 VAL A N 1
ATOM 657 C CA . VAL A 1 80 ? 45.075 47.829 -29.140 1.00 48.16 80 VAL A CA 1
ATOM 658 C C . VAL A 1 80 ? 44.952 47.335 -30.581 1.00 48.16 80 VAL A C 1
ATOM 660 O O . VAL A 1 80 ? 44.152 46.456 -30.876 1.00 48.16 80 VAL A O 1
ATOM 663 N N . ILE A 1 81 ? 45.792 47.939 -31.431 1.00 36.66 81 ILE A N 1
ATOM 664 C CA . ILE A 1 81 ? 46.245 47.508 -32.765 1.00 36.66 81 ILE A CA 1
ATOM 665 C C . ILE A 1 81 ? 45.484 48.099 -33.967 1.00 36.66 81 ILE A C 1
ATOM 667 O O . ILE A 1 81 ? 44.555 47.520 -34.519 1.00 36.66 81 ILE A O 1
ATOM 671 N N . PHE A 1 82 ? 45.996 49.245 -34.427 1.00 33.50 82 PHE A N 1
ATOM 672 C CA . PHE A 1 82 ? 46.084 49.598 -35.845 1.00 33.50 82 PHE A CA 1
ATOM 673 C C . PHE A 1 82 ? 47.583 49.712 -36.170 1.00 33.50 82 PHE A C 1
ATOM 675 O O . PHE A 1 82 ? 48.280 50.488 -35.517 1.00 33.50 82 PHE A O 1
ATOM 682 N N . GLY A 1 83 ? 48.088 48.910 -37.112 1.00 28.92 83 GLY A N 1
ATOM 683 C CA . GLY A 1 83 ? 49.508 48.876 -37.484 1.00 28.92 83 GLY A CA 1
ATOM 684 C C . GLY A 1 83 ? 49.828 47.837 -38.568 1.00 28.92 83 GLY A C 1
ATOM 685 O O . GLY A 1 83 ? 50.197 46.719 -38.248 1.00 28.92 83 GLY A O 1
ATOM 686 N N . SER A 1 84 ? 49.613 48.245 -39.822 1.00 33.12 84 SER A N 1
ATOM 687 C CA . SER A 1 84 ? 50.326 47.927 -41.083 1.00 33.12 84 SER A CA 1
ATOM 688 C C . SER A 1 84 ? 50.953 46.539 -41.381 1.00 33.12 84 SER A C 1
ATOM 690 O O . SER A 1 84 ? 51.943 46.151 -40.779 1.00 33.12 84 SER A O 1
ATOM 692 N N . SER A 1 85 ? 50.447 45.960 -42.488 1.00 29.97 85 SER A N 1
ATOM 693 C CA . SER A 1 85 ? 51.129 45.394 -43.683 1.00 29.97 85 SER A CA 1
ATOM 694 C C . SER A 1 85 ? 51.981 44.104 -43.655 1.00 29.97 85 SER A C 1
ATOM 696 O O . SER A 1 85 ? 52.993 44.033 -42.966 1.00 29.97 85 SER A O 1
ATOM 698 N N . SER A 1 86 ? 51.621 43.236 -44.622 1.00 30.19 86 SER A N 1
ATOM 699 C CA . SER A 1 86 ? 52.437 42.353 -45.491 1.00 30.19 86 SER A CA 1
ATOM 700 C C . SER A 1 86 ? 52.464 40.837 -45.214 1.00 30.19 86 SER A C 1
ATOM 702 O O . SER A 1 86 ? 52.844 40.395 -44.137 1.00 30.19 86 SER A O 1
ATOM 704 N N . ASP A 1 87 ? 52.150 40.111 -46.299 1.00 26.14 87 ASP A N 1
ATOM 705 C CA . ASP A 1 87 ? 52.538 38.745 -46.707 1.00 26.14 87 ASP A CA 1
ATOM 706 C C . ASP A 1 87 ? 51.624 37.525 -46.377 1.00 26.14 87 ASP A C 1
ATOM 708 O O . ASP A 1 87 ? 51.391 37.144 -45.235 1.00 26.14 87 ASP A O 1
ATOM 712 N N . GLU A 1 88 ? 51.107 36.933 -47.469 1.00 26.59 88 GLU A N 1
ATOM 713 C CA . GLU A 1 88 ? 50.345 35.672 -47.703 1.00 26.59 88 GLU A CA 1
ATOM 714 C C . GLU A 1 88 ? 51.178 34.371 -47.454 1.00 26.59 88 GLU A C 1
ATOM 716 O O . GLU A 1 88 ? 52.396 34.495 -47.317 1.00 26.59 88 GLU A O 1
ATOM 721 N N . PRO A 1 89 ? 50.670 33.108 -47.607 1.00 49.62 89 PRO A N 1
ATOM 722 C CA . PRO A 1 89 ? 49.315 32.524 -47.444 1.00 49.62 89 PRO A CA 1
ATOM 723 C C . PRO A 1 89 ? 49.242 31.114 -46.763 1.00 49.62 89 PRO A C 1
ATOM 725 O O . PRO A 1 89 ? 50.254 30.497 -46.443 1.00 49.62 89 PRO A O 1
ATOM 728 N N . GLN A 1 90 ? 48.005 30.565 -46.741 1.00 28.88 90 GLN A N 1
ATOM 729 C CA . GLN A 1 90 ? 47.539 29.152 -46.622 1.00 28.88 90 GLN A CA 1
ATOM 730 C C . GLN A 1 90 ? 47.119 28.693 -45.202 1.00 28.88 90 GLN A C 1
ATOM 732 O O . GLN A 1 90 ? 47.846 28.884 -44.243 1.00 28.88 90 GLN A O 1
ATOM 737 N N . GLU A 1 91 ? 45.957 28.076 -44.945 1.00 27.42 91 GLU A N 1
ATOM 738 C CA . GLU A 1 91 ? 45.022 27.349 -45.808 1.00 27.42 91 GLU A CA 1
ATOM 739 C C . GLU A 1 91 ? 43.617 27.199 -45.150 1.00 27.42 91 GLU A C 1
ATOM 741 O O . GLU A 1 91 ? 43.467 27.271 -43.931 1.00 27.42 91 GLU A O 1
ATOM 746 N N . VAL A 1 92 ? 42.613 26.941 -46.003 1.00 30.30 92 VAL A N 1
ATOM 747 C CA . VAL A 1 92 ? 41.274 26.336 -45.790 1.00 30.30 92 VAL A CA 1
ATOM 748 C C . VAL A 1 92 ? 40.233 26.990 -44.858 1.00 30.30 92 VAL A C 1
ATOM 750 O O . VAL A 1 92 ? 40.039 26.642 -43.695 1.00 30.30 92 VAL A O 1
ATOM 753 N N . LEU A 1 93 ? 39.394 27.829 -45.476 1.00 34.03 93 LEU A N 1
ATOM 754 C CA . LEU A 1 93 ? 38.064 28.213 -45.002 1.00 34.03 93 LEU A CA 1
ATOM 755 C C . LEU A 1 93 ? 37.001 27.321 -45.664 1.00 34.03 93 LEU A C 1
ATOM 757 O O . LEU A 1 93 ? 36.952 27.242 -46.887 1.00 34.03 93 LEU A O 1
ATOM 761 N N . ASN A 1 94 ? 36.084 26.750 -44.879 1.00 32.97 94 ASN A N 1
ATOM 762 C CA . ASN A 1 94 ? 34.747 26.420 -45.372 1.00 32.97 94 ASN A CA 1
ATOM 763 C C . ASN A 1 94 ? 33.684 26.752 -44.322 1.00 32.97 94 ASN A C 1
ATOM 765 O O . ASN A 1 94 ? 33.470 26.047 -43.338 1.00 32.97 94 ASN A O 1
ATOM 769 N N . ARG A 1 95 ? 33.007 27.870 -44.586 1.00 36.59 95 ARG A N 1
ATOM 770 C CA . ARG A 1 95 ? 31.787 28.344 -43.941 1.00 36.59 95 ARG A CA 1
ATOM 771 C C . ARG A 1 95 ? 30.735 28.469 -45.034 1.00 36.59 95 ARG A C 1
ATOM 773 O O . ARG A 1 95 ? 30.995 29.156 -46.013 1.00 36.59 95 ARG A O 1
ATOM 780 N N . CYS A 1 96 ? 29.531 27.947 -44.816 1.00 33.38 96 CYS A N 1
ATOM 781 C CA . CYS A 1 96 ? 28.319 28.674 -45.199 1.00 33.38 96 CYS A CA 1
ATOM 782 C C . CYS A 1 96 ? 27.072 28.128 -44.489 1.00 33.38 96 CYS A C 1
ATOM 784 O O . CYS A 1 96 ? 26.758 26.947 -44.545 1.00 33.38 96 CYS A O 1
ATOM 786 N N . ASN A 1 97 ? 26.347 29.048 -43.853 1.00 34.16 97 ASN A N 1
ATOM 787 C CA . ASN A 1 97 ? 24.920 29.201 -44.097 1.00 34.16 97 ASN A CA 1
ATOM 788 C C . ASN A 1 97 ? 24.781 30.484 -44.920 1.00 34.16 97 ASN A C 1
ATOM 790 O O . ASN A 1 97 ? 25.367 31.504 -44.548 1.00 34.16 97 ASN A O 1
ATOM 794 N N . SER A 1 98 ? 23.963 30.465 -45.963 1.00 34.12 98 SER A N 1
ATOM 795 C CA . SER A 1 98 ? 23.308 31.669 -46.468 1.00 34.12 98 SER A CA 1
ATOM 796 C C . SER A 1 98 ? 21.959 31.305 -47.078 1.00 34.12 98 SER A C 1
ATOM 798 O O . SER A 1 98 ? 21.825 30.420 -47.917 1.00 34.12 98 SER A O 1
ATOM 800 N N . THR A 1 99 ? 20.942 32.005 -46.596 1.00 38.44 99 THR A N 1
ATOM 801 C CA . THR A 1 99 ? 19.564 31.961 -47.071 1.00 38.44 99 THR A CA 1
ATOM 802 C C . THR A 1 99 ? 19.382 33.024 -48.154 1.00 38.44 99 THR A C 1
ATOM 804 O O . THR A 1 99 ? 19.763 34.171 -47.934 1.00 38.44 99 THR A O 1
ATOM 807 N N . SER A 1 100 ? 18.756 32.688 -49.284 1.00 36.09 100 SER A N 1
ATOM 808 C CA . SER A 1 100 ? 17.545 33.348 -49.828 1.00 36.09 100 SER A CA 1
ATOM 809 C C . SER A 1 100 ? 17.216 32.841 -51.248 1.00 36.09 100 SER A C 1
ATOM 811 O O . SER A 1 100 ? 18.082 32.710 -52.104 1.00 36.09 100 SER A O 1
ATOM 813 N N . LEU A 1 101 ? 15.941 32.483 -51.438 1.00 37.88 101 LEU A N 1
ATOM 814 C CA . LEU A 1 101 ? 15.262 31.958 -52.646 1.00 37.88 101 LEU A CA 1
ATOM 815 C C . LEU A 1 101 ? 14.988 33.094 -53.672 1.00 37.88 101 LEU A C 1
ATOM 817 O O . LEU A 1 101 ? 15.051 34.239 -53.221 1.00 37.88 101 LEU A O 1
ATOM 821 N N . PRO A 1 102 ? 14.598 32.873 -54.967 1.00 47.56 102 PRO A N 1
ATOM 822 C CA . PRO A 1 102 ? 13.713 31.789 -55.454 1.00 47.56 102 PRO A CA 1
ATOM 823 C C . PRO A 1 102 ? 13.887 31.280 -56.919 1.00 47.56 102 PRO A C 1
ATOM 825 O O . PRO A 1 102 ? 14.247 32.018 -57.827 1.00 47.56 102 PRO A O 1
ATOM 828 N N . SER A 1 103 ? 13.461 30.042 -57.209 1.00 31.28 103 SER A N 1
ATOM 829 C CA . SER A 1 103 ? 12.815 29.720 -58.498 1.00 31.28 103 SER A CA 1
ATOM 830 C C . SER A 1 103 ? 11.956 28.464 -58.383 1.00 31.28 103 SER A C 1
ATOM 832 O O . SER A 1 103 ? 12.328 27.461 -57.776 1.00 31.28 103 SER A O 1
ATOM 834 N N . GLN A 1 104 ? 10.751 28.577 -58.918 1.00 48.59 104 GLN A N 1
ATOM 835 C CA . GLN A 1 104 ? 9.629 27.687 -58.701 1.00 48.59 104 GLN A CA 1
ATOM 836 C C . GLN A 1 104 ? 9.844 26.311 -59.334 1.00 48.59 104 GLN A C 1
ATOM 838 O O . GLN A 1 104 ? 9.994 26.193 -60.548 1.00 48.59 104 GLN A O 1
ATOM 843 N N . ARG A 1 105 ? 9.698 25.251 -58.534 1.00 40.38 105 ARG A N 1
ATOM 844 C CA . ARG A 1 105 ? 9.143 23.983 -59.018 1.00 40.38 105 ARG A 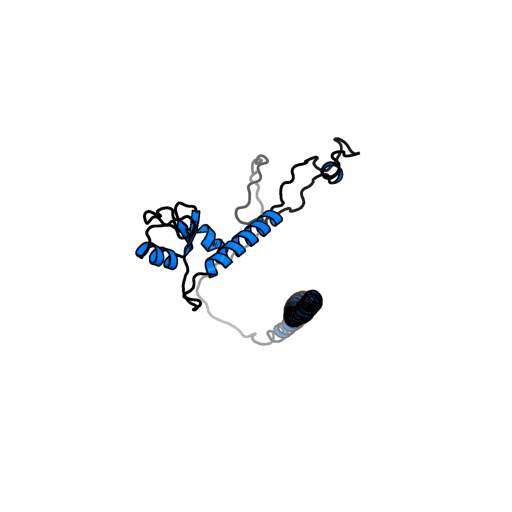CA 1
ATOM 845 C C . ARG A 1 105 ? 8.042 23.545 -58.063 1.00 40.38 105 ARG A C 1
ATOM 847 O O . ARG A 1 105 ? 8.260 23.377 -56.868 1.00 40.38 105 ARG A O 1
ATOM 854 N N . LYS A 1 106 ? 6.832 23.472 -58.617 1.00 46.47 106 LYS A N 1
ATOM 855 C CA . LYS A 1 106 ? 5.577 23.132 -57.945 1.00 46.47 106 LYS A CA 1
ATOM 856 C C . LYS A 1 106 ? 5.727 21.793 -57.216 1.00 46.47 106 LYS A C 1
ATOM 858 O O . LYS A 1 106 ? 5.878 20.767 -57.871 1.00 46.47 106 LYS A O 1
ATOM 863 N N . ALA A 1 107 ? 5.648 21.806 -55.886 1.00 50.12 107 ALA A N 1
ATOM 864 C CA . ALA A 1 107 ? 5.381 20.597 -55.122 1.00 50.12 107 ALA A CA 1
ATOM 865 C C . ALA A 1 107 ? 3.904 20.240 -55.328 1.00 50.12 107 ALA A C 1
ATOM 867 O O . ALA A 1 107 ? 3.006 21.016 -54.991 1.00 50.12 107 ALA A O 1
ATOM 868 N N . SER A 1 108 ? 3.663 19.098 -55.962 1.00 54.69 108 SER A N 1
ATOM 869 C CA . SER A 1 108 ? 2.343 18.494 -56.092 1.00 54.69 108 SER A CA 1
ATOM 870 C C . SER A 1 108 ? 1.724 18.310 -54.707 1.00 54.69 108 SER A C 1
ATOM 872 O O . SER A 1 108 ? 2.386 17.820 -53.793 1.00 54.69 108 SER A O 1
ATOM 874 N N . LYS A 1 109 ? 0.463 18.744 -54.578 1.00 56.44 109 LYS A N 1
ATOM 875 C CA . LYS A 1 109 ? -0.412 18.579 -53.409 1.00 56.44 109 LYS A CA 1
ATOM 876 C C . LYS A 1 109 ? -0.168 17.221 -52.750 1.00 56.44 109 LYS A C 1
ATOM 878 O O . LYS A 1 109 ? -0.454 16.194 -53.351 1.00 56.44 109 LYS A O 1
ATOM 883 N N . LEU A 1 110 ? 0.375 17.244 -51.536 1.00 58.59 110 LEU A N 1
ATOM 884 C CA . LEU A 1 110 ? 0.406 16.077 -50.672 1.00 58.59 110 LEU A CA 1
ATOM 885 C C . LEU A 1 110 ? -0.932 16.037 -49.940 1.00 58.59 110 LEU A C 1
ATOM 887 O O . LEU A 1 110 ? -1.286 16.964 -49.209 1.00 58.59 110 LEU A O 1
ATOM 891 N N . ASP A 1 111 ? -1.679 14.978 -50.225 1.00 62.16 111 ASP A N 1
ATOM 892 C CA . ASP A 1 111 ? -2.903 14.559 -49.549 1.00 62.16 111 ASP A CA 1
ATOM 893 C C . ASP A 1 111 ? -2.726 14.698 -48.034 1.00 62.16 111 ASP A C 1
ATOM 895 O O . ASP A 1 111 ? -1.629 14.436 -47.550 1.00 62.16 111 ASP A O 1
ATOM 899 N N . GLY A 1 112 ? -3.767 15.119 -47.300 1.00 68.25 112 GLY A N 1
ATOM 900 C CA . GLY A 1 112 ? -3.753 15.587 -45.897 1.00 68.25 112 GLY A CA 1
ATOM 901 C C . GLY A 1 112 ? -3.264 14.613 -44.808 1.00 68.25 112 GLY A C 1
ATOM 902 O O . GLY A 1 112 ? -3.876 14.494 -43.750 1.00 68.25 112 GLY A O 1
ATOM 903 N N . LYS A 1 113 ? -2.156 13.919 -45.044 1.00 67.31 113 LYS A N 1
ATOM 904 C CA . LYS A 1 113 ? -1.444 13.026 -44.147 1.00 67.31 113 LYS A CA 1
ATOM 905 C C . LYS A 1 113 ? -0.292 13.807 -43.536 1.00 67.31 113 LYS A C 1
ATOM 907 O O . LYS A 1 113 ? 0.732 14.056 -44.168 1.00 67.31 113 LYS A O 1
ATOM 912 N N . LEU A 1 114 ? -0.481 14.197 -42.284 1.00 71.69 114 LEU A N 1
ATOM 913 C CA . LEU A 1 114 ? 0.582 14.762 -41.467 1.00 71.69 114 LEU A CA 1
ATOM 914 C C . LEU A 1 114 ? 1.547 13.634 -41.081 1.00 71.69 114 LEU A C 1
ATOM 916 O O . LEU A 1 114 ? 1.141 12.644 -40.473 1.00 71.69 114 LEU A O 1
ATOM 920 N N . TYR A 1 115 ? 2.820 13.778 -41.439 1.00 73.19 115 TYR A N 1
ATOM 921 C CA . TYR A 1 115 ? 3.885 12.897 -40.971 1.00 73.19 115 TYR A CA 1
ATOM 922 C C . TYR A 1 115 ? 4.372 13.378 -39.597 1.00 73.19 115 TYR A C 1
ATOM 924 O O . TYR A 1 115 ? 4.568 14.573 -39.374 1.00 73.19 115 TYR A O 1
ATOM 932 N N . PHE A 1 116 ? 4.551 12.456 -38.649 1.00 66.94 116 PHE A N 1
ATOM 933 C CA . PHE A 1 116 ? 5.121 12.791 -37.344 1.00 66.94 116 PHE A CA 1
ATOM 934 C C . PHE A 1 116 ? 6.618 13.095 -37.502 1.00 66.94 116 PHE A C 1
ATOM 936 O O . PHE A 1 116 ? 7.364 12.272 -38.027 1.00 66.94 116 PHE A O 1
ATOM 943 N N . SER A 1 117 ? 7.065 14.270 -37.048 1.00 74.44 117 SER A N 1
ATOM 944 C CA . SER A 1 117 ? 8.484 14.647 -37.073 1.00 74.44 117 SER A CA 1
ATOM 945 C C . SER A 1 117 ? 9.312 13.760 -36.141 1.00 74.44 117 SER A C 1
ATOM 947 O O . SER A 1 117 ? 9.055 13.703 -34.938 1.00 74.44 117 SER A O 1
ATOM 949 N N . SER A 1 118 ? 10.353 13.127 -36.681 1.00 71.81 118 SER A N 1
ATOM 950 C CA . SER A 1 118 ? 11.204 12.124 -36.018 1.00 71.81 118 SER A CA 1
ATOM 951 C C . SER A 1 118 ? 12.152 12.661 -34.930 1.00 71.81 118 SER A C 1
ATOM 953 O O . SER A 1 118 ? 13.178 12.045 -34.663 1.00 71.81 118 SER A O 1
ATOM 955 N N . GLY A 1 119 ? 11.861 13.811 -34.314 1.00 68.31 119 GLY A N 1
ATOM 956 C CA . GLY A 1 119 ? 12.830 14.522 -33.467 1.00 68.31 119 GLY A CA 1
ATOM 957 C C . GLY A 1 119 ? 12.312 15.068 -32.140 1.00 68.31 119 GLY A C 1
ATOM 958 O O . GLY A 1 119 ? 13.109 15.618 -31.387 1.00 68.31 119 GLY A O 1
ATOM 959 N N . LEU A 1 120 ? 11.017 14.940 -31.828 1.00 67.06 120 LEU A N 1
ATOM 960 C CA . LEU A 1 120 ? 10.468 15.477 -30.581 1.00 67.06 120 LEU A CA 1
ATOM 961 C C . LEU A 1 120 ? 9.636 14.427 -29.841 1.00 67.06 120 LEU A C 1
ATOM 963 O O . LEU A 1 120 ? 8.534 14.071 -30.260 1.00 67.06 120 LEU A O 1
ATOM 967 N N . SER A 1 121 ? 10.162 13.955 -28.713 1.00 69.38 121 SER A N 1
ATOM 968 C CA . SER A 1 121 ? 9.410 13.148 -27.754 1.00 69.38 121 SER A CA 1
ATOM 969 C C . SER A 1 121 ? 8.318 14.020 -27.134 1.00 69.38 121 SER A C 1
ATOM 971 O O . SER A 1 121 ? 8.615 14.996 -26.447 1.00 69.38 121 SER A O 1
ATOM 973 N N . LYS A 1 122 ? 7.048 13.696 -27.385 1.00 72.44 122 LYS A N 1
ATOM 974 C CA . LYS A 1 122 ? 5.926 14.393 -26.744 1.00 72.44 122 LYS A CA 1
ATOM 975 C C . LYS A 1 122 ? 5.918 14.069 -25.251 1.00 72.44 122 LYS A C 1
ATOM 977 O O . LYS A 1 122 ? 5.957 12.899 -24.879 1.00 72.44 122 LYS A O 1
ATOM 982 N N . SER A 1 123 ? 5.836 15.090 -24.400 1.00 73.94 123 SER A N 1
ATOM 983 C CA . SER A 1 123 ? 5.582 14.903 -22.972 1.00 73.94 123 SER A CA 1
ATOM 984 C C . SER A 1 123 ? 4.136 14.450 -22.781 1.00 73.94 123 SER A C 1
ATOM 986 O O . SER A 1 123 ? 3.211 15.230 -22.999 1.00 73.94 123 SER A O 1
ATOM 988 N N . SER A 1 124 ? 3.931 13.191 -22.400 1.00 74.38 124 SER A N 1
ATOM 989 C CA . SER A 1 124 ? 2.616 12.681 -22.018 1.00 74.38 124 SER A CA 1
ATOM 990 C C . SER A 1 124 ? 2.411 12.892 -20.521 1.00 74.38 124 SER A C 1
ATOM 992 O O . SER A 1 124 ? 2.975 12.161 -19.705 1.00 74.38 124 SER A O 1
ATOM 994 N N . THR A 1 125 ? 1.619 13.892 -20.151 1.00 73.69 125 THR A N 1
ATOM 995 C CA . THR A 1 125 ? 1.068 13.982 -18.799 1.00 73.69 125 THR A CA 1
ATOM 996 C C . THR A 1 125 ? -0.137 13.047 -18.709 1.00 73.69 125 THR A C 1
ATOM 998 O O . THR A 1 125 ? -0.984 13.090 -19.598 1.00 73.69 125 THR A O 1
ATOM 1001 N N . PRO A 1 126 ? -0.230 12.175 -17.694 1.00 64.44 126 PRO A N 1
ATOM 1002 C CA . PRO A 1 126 ? -1.406 11.334 -17.527 1.00 64.44 126 PRO A CA 1
ATOM 1003 C C . PRO A 1 126 ? -2.615 12.193 -17.132 1.00 64.44 126 PRO A C 1
ATOM 1005 O O . PRO A 1 126 ? -2.646 12.768 -16.040 1.00 64.44 126 PRO A O 1
ATOM 1008 N N . ASP A 1 127 ? -3.616 12.253 -18.010 1.00 65.69 127 ASP A N 1
ATOM 1009 C CA . ASP A 1 127 ? -4.887 12.931 -17.754 1.00 65.69 127 ASP A CA 1
ATOM 1010 C C . ASP A 1 127 ? -5.647 12.170 -16.663 1.00 65.69 127 ASP A C 1
ATOM 1012 O O . ASP A 1 127 ? -6.241 11.116 -16.878 1.00 65.69 127 ASP A O 1
ATOM 1016 N N . SER A 1 128 ? -5.542 12.673 -15.436 1.00 60.22 128 SER A N 1
ATOM 1017 C CA . SER A 1 128 ? -6.010 11.978 -14.231 1.00 60.22 128 SER A CA 1
ATOM 1018 C C . SER A 1 128 ? -7.468 12.284 -13.875 1.00 60.22 128 SER A C 1
ATOM 1020 O O . SER A 1 128 ? -7.965 11.791 -12.863 1.00 60.22 128 SER A O 1
ATOM 1022 N N . ASN A 1 129 ? -8.150 13.080 -14.701 1.00 65.06 129 ASN A N 1
ATOM 1023 C CA . ASN A 1 129 ? -9.523 13.510 -14.476 1.00 65.06 129 ASN A CA 1
ATOM 1024 C C . ASN A 1 129 ? -10.445 12.764 -15.445 1.00 65.06 129 ASN A C 1
ATOM 1026 O O . ASN A 1 129 ? -10.516 13.141 -16.613 1.00 65.06 129 ASN A O 1
ATOM 1030 N N . PRO A 1 130 ? -11.130 11.696 -15.003 1.00 72.56 130 PRO A N 1
ATOM 1031 C CA . PRO A 1 130 ? -12.134 11.066 -15.838 1.00 72.56 130 PRO A CA 1
ATOM 1032 C C . PRO A 1 130 ? -13.342 12.007 -15.947 1.00 72.56 130 PRO A C 1
ATOM 1034 O O . PRO A 1 130 ? -13.888 12.430 -14.927 1.00 72.56 130 PRO A O 1
ATOM 1037 N N . ASP A 1 131 ? -13.767 12.321 -17.171 1.00 81.00 131 ASP A N 1
ATOM 1038 C CA . ASP A 1 131 ? -14.973 13.111 -17.468 1.00 81.00 131 ASP A CA 1
ATOM 1039 C C . ASP A 1 131 ? -16.253 12.299 -17.175 1.00 81.00 131 ASP A C 1
ATOM 1041 O O . ASP A 1 131 ? -17.084 12.067 -18.048 1.00 81.00 131 ASP A O 1
ATOM 1045 N N . ILE A 1 132 ? -16.409 11.818 -15.939 1.00 86.06 132 ILE A N 1
ATOM 1046 C CA . ILE A 1 132 ? -17.558 11.029 -15.478 1.00 86.06 132 ILE A CA 1
ATOM 1047 C C . ILE A 1 132 ? -18.544 11.942 -14.753 1.00 86.06 132 ILE A C 1
ATOM 1049 O O . ILE A 1 132 ? -18.169 12.751 -13.902 1.00 86.06 132 ILE A O 1
ATOM 1053 N N . CYS A 1 133 ? -19.827 11.793 -15.073 1.00 89.12 133 CYS A N 1
ATOM 1054 C CA . CYS A 1 133 ? -20.900 12.546 -14.449 1.00 89.12 133 CYS A CA 1
ATOM 1055 C C . CYS A 1 133 ? -21.030 12.149 -12.982 1.00 89.12 133 CYS A C 1
ATOM 1057 O O . CYS A 1 133 ? -21.421 11.027 -12.653 1.00 89.12 133 CYS A O 1
ATOM 1059 N N . LYS A 1 134 ? -20.729 13.096 -12.095 1.00 86.69 134 LYS A N 1
ATOM 1060 C CA . LYS A 1 134 ? -20.791 12.887 -10.651 1.00 86.69 134 LYS A CA 1
ATOM 1061 C C . LYS A 1 134 ? -22.200 12.513 -10.185 1.00 86.69 134 LYS A C 1
ATOM 1063 O O . LYS A 1 134 ? -22.360 11.540 -9.454 1.00 86.69 134 LYS A O 1
ATOM 1068 N N . ASP A 1 135 ? -23.213 13.245 -10.643 1.00 88.19 135 ASP A N 1
ATOM 1069 C CA . ASP A 1 135 ? -24.600 13.050 -10.203 1.00 88.19 135 ASP A CA 1
ATOM 1070 C C . ASP A 1 135 ? -25.133 11.679 -10.632 1.00 88.19 135 ASP A C 1
ATOM 1072 O O . ASP A 1 135 ? -25.746 10.964 -9.834 1.00 88.19 135 ASP A O 1
ATOM 1076 N N . TYR A 1 136 ? -24.807 11.258 -11.859 1.00 90.12 136 TYR A N 1
ATOM 1077 C CA . TYR A 1 136 ? -25.141 9.925 -12.352 1.00 90.12 136 TYR A CA 1
ATOM 1078 C C . TYR A 1 136 ? -24.377 8.816 -11.620 1.00 90.12 136 TYR A C 1
ATOM 1080 O O . TYR A 1 136 ? -24.949 7.759 -11.356 1.00 90.12 136 TYR A O 1
ATOM 1088 N N . LYS A 1 137 ? -23.104 9.038 -11.271 1.00 86.50 137 LYS A N 1
ATOM 1089 C CA . LYS A 1 137 ? -22.287 8.051 -10.554 1.00 86.50 137 LYS A CA 1
ATOM 1090 C C . LYS A 1 137 ? -22.789 7.819 -9.126 1.00 86.50 137 LYS A C 1
ATOM 1092 O O . LYS A 1 137 ? -22.847 6.672 -8.691 1.00 86.50 137 LYS A O 1
ATOM 1097 N N . ASP A 1 138 ? -23.163 8.885 -8.422 1.00 86.25 138 ASP A N 1
ATOM 1098 C CA . ASP A 1 138 ? -23.565 8.817 -7.012 1.00 86.25 138 ASP A CA 1
ATOM 1099 C C . ASP A 1 138 ? -25.028 8.371 -6.845 1.00 86.25 138 ASP A C 1
ATOM 1101 O O . ASP A 1 138 ? -25.339 7.553 -5.981 1.00 86.25 138 ASP A O 1
ATOM 1105 N N . THR A 1 139 ? -25.939 8.906 -7.666 1.00 88.12 139 THR A N 1
ATOM 1106 C CA . THR A 1 139 ? -27.392 8.699 -7.495 1.00 88.12 139 THR A CA 1
ATOM 1107 C C . THR A 1 139 ? -28.007 7.790 -8.550 1.00 88.12 139 THR A C 1
ATOM 1109 O O . THR A 1 139 ? -29.109 7.273 -8.368 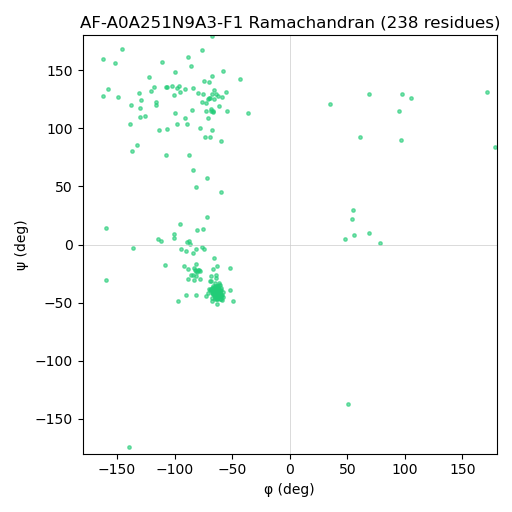1.00 88.12 139 THR A O 1
ATOM 1112 N N . GLY A 1 140 ? -27.312 7.578 -9.668 1.00 87.94 140 GLY A N 1
ATOM 1113 C CA . GLY A 1 140 ? -27.839 6.809 -10.783 1.00 87.94 140 GLY A CA 1
ATOM 1114 C C . GLY A 1 140 ? -28.822 7.556 -11.680 1.00 87.94 140 GLY A C 1
ATOM 1115 O O . GLY A 1 140 ? -29.320 6.951 -12.632 1.00 87.94 140 GLY A O 1
ATOM 1116 N N . TYR A 1 141 ? -29.093 8.829 -11.388 1.00 90.88 141 TYR A N 1
ATOM 1117 C CA . TYR A 1 141 ? -29.966 9.707 -12.152 1.00 90.88 141 TYR A CA 1
ATOM 1118 C C . TYR A 1 141 ? -29.253 11.034 -12.412 1.00 90.88 141 TYR A C 1
ATOM 1120 O O . TYR A 1 141 ? -28.708 11.658 -11.508 1.00 90.88 141 TYR A O 1
ATOM 1128 N N . CYS A 1 142 ? -29.262 11.475 -13.664 1.00 93.62 142 CYS A N 1
ATOM 1129 C CA . CYS A 1 142 ? -28.724 12.767 -14.057 1.00 93.62 142 CYS A CA 1
ATOM 1130 C C . CYS A 1 142 ? -29.871 13.614 -14.592 1.00 93.62 142 CYS A C 1
ATOM 1132 O O . CYS A 1 142 ? -30.529 13.216 -15.552 1.00 93.62 142 CYS A O 1
ATOM 1134 N N . GLY A 1 143 ? -30.097 14.791 -14.003 1.00 91.06 143 GLY A N 1
ATOM 1135 C CA . GLY A 1 143 ? -31.160 15.704 -14.438 1.00 91.06 143 GLY A CA 1
ATOM 1136 C C . GLY A 1 143 ? -30.978 16.234 -15.865 1.00 91.06 143 GLY A C 1
ATOM 1137 O O . GLY A 1 143 ? -31.942 16.679 -16.477 1.00 91.06 143 GLY A O 1
ATOM 1138 N N . TYR A 1 144 ? -29.763 16.140 -16.412 1.00 92.00 144 TYR A N 1
ATOM 1139 C CA . TYR A 1 144 ? -29.460 16.488 -17.802 1.00 92.00 144 TYR A CA 1
ATOM 1140 C C . TYR A 1 144 ? -29.757 15.350 -18.794 1.00 92.00 144 TYR A C 1
ATOM 1142 O O . TYR A 1 144 ? -29.657 15.565 -20.003 1.00 92.00 144 TYR A O 1
ATOM 1150 N N . GLY A 1 145 ? -30.109 14.151 -18.309 1.00 88.44 145 GLY A N 1
ATOM 1151 C CA . GLY A 1 145 ? -30.351 12.974 -19.145 1.00 88.44 145 GLY A CA 1
ATOM 1152 C C . GLY A 1 145 ? -29.206 12.727 -20.132 1.00 88.44 145 GLY A C 1
ATOM 1153 O O . GLY A 1 145 ? -28.036 12.912 -19.799 1.00 88.44 145 GLY A O 1
ATOM 1154 N N . ASP A 1 146 ? -29.544 12.387 -21.372 1.00 85.12 146 ASP A N 1
ATOM 1155 C CA . ASP A 1 146 ? -28.565 12.115 -22.436 1.00 85.12 146 ASP A CA 1
ATOM 1156 C C . ASP A 1 146 ? -27.882 13.375 -22.996 1.00 85.12 146 ASP A C 1
ATOM 1158 O O . ASP A 1 146 ? -26.981 13.282 -23.824 1.00 85.12 146 ASP A O 1
ATOM 1162 N N . SER A 1 147 ? -28.277 14.569 -22.539 1.00 91.31 147 SER A N 1
ATOM 1163 C CA . SER A 1 147 ? -27.611 15.832 -22.897 1.00 91.31 147 SER A CA 1
ATOM 1164 C C . SER A 1 147 ? -26.445 16.172 -21.961 1.00 91.31 147 SER A C 1
ATOM 1166 O O . SER A 1 147 ? -25.850 17.247 -22.072 1.00 91.31 147 SER A O 1
ATOM 1168 N N . CYS A 1 148 ? -26.120 15.295 -21.005 1.00 89.31 148 CYS A N 1
ATOM 1169 C CA . CYS A 1 148 ? -25.010 15.510 -20.088 1.00 89.31 148 CYS A CA 1
ATOM 1170 C C . CYS A 1 148 ? -23.671 15.534 -20.843 1.00 89.31 148 CYS A C 1
ATOM 1172 O O . CYS A 1 148 ? -23.349 14.622 -21.599 1.00 89.31 148 CYS A O 1
ATOM 1174 N N . LYS A 1 149 ? -22.853 16.566 -20.597 1.00 89.38 149 LYS A N 1
ATOM 1175 C CA . LYS A 1 149 ? -21.490 16.678 -21.149 1.00 89.38 149 LYS A CA 1
ATOM 1176 C C . LYS A 1 149 ? -20.559 15.565 -20.646 1.00 89.38 149 LYS A C 1
ATOM 1178 O O . LYS A 1 149 ? -19.572 15.248 -21.303 1.00 89.38 149 LYS A O 1
ATOM 1183 N N . PHE A 1 150 ? -20.846 15.021 -19.466 1.00 88.81 150 PHE A N 1
ATOM 1184 C CA . PHE A 1 150 ? -20.009 14.041 -18.784 1.00 88.81 150 PHE A CA 1
ATOM 1185 C C . PHE A 1 150 ? -20.543 12.620 -18.992 1.00 88.81 150 PHE A C 1
ATOM 1187 O O . PHE A 1 150 ? -21.751 12.406 -19.077 1.00 88.81 150 PHE A O 1
ATOM 1194 N N . MET A 1 151 ? -19.649 11.633 -19.025 1.00 87.50 151 MET A N 1
ATOM 1195 C CA . MET A 1 151 ? -20.004 10.231 -19.237 1.00 87.50 151 MET A CA 1
ATOM 1196 C C . MET A 1 151 ? -20.841 9.656 -18.090 1.00 87.50 151 MET A C 1
ATOM 1198 O O . MET A 1 151 ? -20.496 9.771 -16.914 1.00 87.50 151 MET A O 1
ATOM 1202 N N . HIS A 1 152 ? -21.916 8.959 -18.449 1.00 90.06 152 HIS A N 1
ATOM 1203 C CA . HIS A 1 152 ? -22.771 8.195 -17.545 1.00 90.06 152 HIS A CA 1
ATOM 1204 C C . HIS A 1 152 ? -22.240 6.767 -17.357 1.00 90.06 152 HIS A C 1
ATOM 1206 O O . HIS A 1 152 ? -22.769 5.819 -17.930 1.00 90.06 152 HIS A O 1
ATOM 1212 N N . ASP A 1 153 ? -21.188 6.607 -16.554 1.00 83.25 153 ASP A N 1
ATOM 1213 C CA . ASP A 1 153 ? -20.636 5.293 -16.201 1.00 83.25 153 ASP A CA 1
ATOM 1214 C C . ASP A 1 153 ? -20.729 5.049 -14.684 1.00 83.25 153 ASP A C 1
ATOM 1216 O O . ASP A 1 153 ? -20.436 5.934 -13.878 1.00 83.25 153 ASP A O 1
ATOM 1220 N N . ARG A 1 154 ? -21.155 3.840 -14.295 1.00 79.25 154 ARG A N 1
ATOM 1221 C CA . ARG A 1 154 ? -21.200 3.370 -12.896 1.00 79.25 154 ARG A CA 1
ATOM 1222 C C . ARG A 1 154 ? -20.025 2.454 -12.547 1.00 79.25 154 ARG A C 1
ATOM 1224 O O . ARG A 1 154 ? -19.996 1.889 -11.458 1.00 79.25 154 ARG A O 1
ATOM 1231 N N . GLY A 1 155 ? -19.069 2.277 -13.455 1.00 77.00 155 GLY A N 1
ATOM 1232 C CA . GLY A 1 155 ? -17.858 1.520 -13.182 1.00 77.00 155 GLY A CA 1
ATOM 1233 C C . GLY A 1 155 ? -17.042 2.144 -12.047 1.00 77.00 155 GLY A C 1
ATOM 1234 O O . GLY A 1 155 ? -16.542 3.262 -12.158 1.00 77.00 155 GLY A O 1
ATOM 1235 N N . ASP A 1 156 ? -16.834 1.400 -10.962 1.00 69.31 156 ASP A N 1
ATOM 1236 C CA . ASP A 1 156 ? -15.917 1.772 -9.875 1.00 69.31 156 ASP A CA 1
ATOM 1237 C C . ASP A 1 156 ? -14.459 1.431 -10.222 1.00 69.31 156 ASP A C 1
ATOM 1239 O O . ASP A 1 156 ? -13.726 0.796 -9.456 1.00 69.31 156 ASP A O 1
ATOM 1243 N N . TYR A 1 157 ? -14.018 1.833 -11.414 1.00 68.44 157 TYR A N 1
ATOM 1244 C CA . TYR A 1 157 ? -12.637 1.636 -11.826 1.00 68.44 157 TYR A CA 1
ATOM 1245 C C . TYR A 1 157 ? -11.724 2.520 -10.977 1.00 68.44 157 TYR A C 1
ATOM 1247 O O . TYR A 1 157 ? -11.792 3.748 -11.008 1.00 68.44 157 TYR A O 1
ATOM 1255 N N . LYS A 1 158 ? -10.850 1.880 -10.195 1.00 69.69 158 LYS A N 1
ATOM 1256 C CA . LYS A 1 158 ? -9.815 2.577 -9.429 1.00 69.69 158 LYS A CA 1
ATOM 1257 C C . LYS A 1 158 ? -8.923 3.360 -10.390 1.00 69.69 158 LYS A C 1
ATOM 1259 O O . LYS A 1 158 ? -8.349 2.780 -11.312 1.00 69.69 158 LYS A O 1
ATOM 1264 N N . SER A 1 159 ? -8.755 4.656 -10.140 1.00 72.19 159 SER A N 1
ATOM 1265 C CA . SER A 1 159 ? -7.840 5.498 -10.913 1.00 72.19 159 SER A CA 1
ATOM 1266 C C . SER A 1 159 ? -6.412 4.943 -10.850 1.00 72.19 159 SER A C 1
ATOM 1268 O O . SER A 1 159 ? -6.002 4.371 -9.835 1.00 72.19 159 SER A O 1
ATOM 1270 N N . GLY A 1 160 ? -5.617 5.151 -11.906 1.00 76.56 160 GLY A N 1
ATOM 1271 C CA . GLY A 1 160 ? -4.250 4.618 -12.003 1.00 76.56 160 GLY A CA 1
ATOM 1272 C C . GLY A 1 160 ? -3.370 4.934 -10.785 1.00 76.56 160 GLY A C 1
ATOM 1273 O O . GLY A 1 160 ? -2.678 4.053 -10.281 1.00 76.56 160 GLY A O 1
ATOM 1274 N N . TRP A 1 161 ? -3.484 6.141 -10.221 1.00 74.50 161 TRP A N 1
ATOM 1275 C CA . TRP A 1 161 ? -2.761 6.532 -9.003 1.00 74.50 161 TRP A CA 1
ATOM 1276 C C . TRP A 1 161 ? -3.156 5.719 -7.760 1.00 74.50 161 TRP A C 1
ATOM 1278 O O . TRP A 1 161 ? -2.315 5.392 -6.920 1.00 74.50 161 TRP A O 1
ATOM 1288 N N . GLN A 1 162 ? -4.435 5.357 -7.636 1.00 75.62 162 GLN A N 1
ATOM 1289 C CA . GLN A 1 162 ? -4.912 4.518 -6.539 1.00 75.62 162 GLN A CA 1
ATOM 1290 C C . GLN A 1 162 ? -4.365 3.091 -6.672 1.00 75.62 162 GLN A C 1
ATOM 1292 O O . GLN A 1 162 ? -3.926 2.509 -5.679 1.00 75.62 162 GLN A O 1
ATOM 1297 N N . MET A 1 163 ? -4.306 2.570 -7.900 1.00 72.56 163 MET A N 1
ATOM 1298 C CA . MET A 1 163 ? -3.705 1.270 -8.204 1.00 72.56 163 MET A CA 1
ATOM 1299 C C . MET A 1 163 ? -2.199 1.260 -7.925 1.00 72.56 163 MET A C 1
ATOM 1301 O O . MET A 1 163 ? -1.709 0.352 -7.259 1.00 72.56 163 MET A O 1
ATOM 1305 N N . GLU A 1 164 ? -1.464 2.283 -8.362 1.00 75.75 164 GLU A N 1
ATOM 1306 C CA . GLU A 1 164 ? -0.020 2.395 -8.128 1.00 75.75 164 GLU A CA 1
ATOM 1307 C C . GLU A 1 164 ? 0.306 2.518 -6.632 1.00 75.75 164 GLU A C 1
ATOM 1309 O O . GLU A 1 164 ? 1.235 1.883 -6.131 1.00 75.75 164 GLU A O 1
ATOM 1314 N N . ARG A 1 165 ? -0.503 3.269 -5.873 1.00 78.69 165 ARG A N 1
ATOM 1315 C CA . ARG A 1 165 ? -0.371 3.382 -4.414 1.00 78.69 165 ARG A CA 1
ATOM 1316 C C . ARG A 1 165 ? -0.637 2.052 -3.706 1.00 78.69 165 ARG A C 1
ATOM 1318 O O . ARG A 1 165 ? 0.093 1.708 -2.775 1.00 78.69 165 ARG A O 1
ATOM 1325 N N . GLU A 1 166 ? -1.667 1.309 -4.106 1.00 77.50 166 GLU A N 1
ATOM 1326 C CA . GLU A 1 166 ? -1.954 -0.026 -3.564 1.00 77.50 166 GLU A CA 1
ATOM 1327 C C . GLU A 1 166 ? -0.853 -1.031 -3.929 1.00 77.50 166 GLU A C 1
ATOM 1329 O O . GLU A 1 166 ? -0.374 -1.752 -3.053 1.00 77.50 166 GLU A O 1
ATOM 1334 N N . GLN A 1 167 ? -0.371 -1.010 -5.175 1.00 76.31 167 GLN A N 1
ATOM 1335 C CA . GLN A 1 167 ? 0.766 -1.816 -5.621 1.00 76.31 167 GLN A CA 1
ATOM 1336 C C . GLN A 1 167 ? 2.030 -1.487 -4.825 1.00 76.31 167 GLN A C 1
ATOM 1338 O O . GLN A 1 167 ? 2.694 -2.402 -4.343 1.00 76.31 167 GLN A O 1
ATOM 1343 N N . ARG A 1 168 ? 2.332 -0.202 -4.598 1.00 76.50 168 ARG A N 1
ATOM 1344 C CA . ARG A 1 168 ? 3.476 0.229 -3.783 1.00 76.50 168 ARG A CA 1
ATOM 1345 C C . ARG A 1 168 ? 3.344 -0.244 -2.337 1.00 76.50 168 ARG A C 1
ATOM 1347 O O . ARG A 1 168 ? 4.315 -0.745 -1.783 1.00 76.50 168 ARG A O 1
ATOM 1354 N N . LYS A 1 169 ? 2.156 -0.148 -1.727 1.00 75.56 169 LYS A N 1
ATOM 1355 C CA . LYS A 1 169 ? 1.900 -0.680 -0.372 1.00 75.56 169 LYS A CA 1
ATOM 1356 C C . LYS A 1 169 ? 2.091 -2.197 -0.309 1.00 75.56 169 LYS A C 1
ATOM 1358 O O . LYS A 1 169 ? 2.735 -2.688 0.615 1.00 75.56 169 LYS A O 1
ATOM 1363 N N . MET A 1 170 ? 1.575 -2.933 -1.292 1.00 67.75 170 MET A N 1
ATOM 1364 C CA . MET A 1 170 ? 1.724 -4.388 -1.382 1.00 67.75 170 MET A CA 1
ATOM 1365 C C . MET A 1 170 ? 3.192 -4.790 -1.581 1.00 67.75 170 MET A C 1
ATOM 1367 O O . MET A 1 170 ? 3.686 -5.688 -0.898 1.00 67.75 170 MET A O 1
ATOM 1371 N N . MET A 1 171 ? 3.920 -4.072 -2.440 1.00 65.62 171 MET A N 1
ATOM 1372 C CA . MET A 1 171 ? 5.360 -4.241 -2.643 1.00 65.62 171 MET A CA 1
ATOM 1373 C C . MET A 1 171 ? 6.162 -3.891 -1.391 1.00 65.62 171 MET A C 1
ATOM 1375 O O . MET A 1 171 ? 7.081 -4.623 -1.045 1.00 65.62 171 MET A O 1
ATOM 1379 N N . MET A 1 172 ? 5.798 -2.832 -0.667 1.00 63.00 172 MET A N 1
ATOM 1380 C CA . MET A 1 172 ? 6.456 -2.446 0.581 1.00 63.00 172 MET A CA 1
ATOM 1381 C C . MET A 1 172 ? 6.223 -3.488 1.680 1.00 63.00 172 MET A C 1
ATOM 1383 O O . MET A 1 172 ? 7.172 -3.875 2.356 1.00 63.00 172 MET A O 1
ATOM 1387 N N . MET A 1 173 ? 5.006 -4.029 1.817 1.00 60.06 173 MET A N 1
ATOM 1388 C CA . MET A 1 173 ? 4.744 -5.169 2.707 1.00 60.06 173 MET A CA 1
ATOM 1389 C C . MET A 1 173 ? 5.551 -6.410 2.305 1.00 60.06 173 MET A C 1
ATOM 1391 O O . MET A 1 173 ? 6.080 -7.114 3.166 1.00 60.06 173 MET A O 1
ATOM 1395 N N . MET A 1 174 ? 5.681 -6.676 1.005 1.00 60.91 174 MET A N 1
ATOM 1396 C CA . MET A 1 174 ? 6.480 -7.782 0.478 1.00 60.91 174 MET A CA 1
ATOM 1397 C C . MET A 1 174 ? 7.980 -7.586 0.749 1.00 60.91 174 MET A C 1
ATOM 1399 O O . MET A 1 174 ? 8.643 -8.513 1.213 1.00 60.91 174 MET A O 1
ATOM 1403 N N . MET A 1 175 ? 8.499 -6.371 0.565 1.00 58.81 175 MET A N 1
ATOM 1404 C CA . MET A 1 175 ? 9.879 -5.986 0.866 1.00 58.81 175 MET A CA 1
ATOM 1405 C C . MET A 1 175 ? 10.168 -6.049 2.371 1.00 58.81 175 MET A C 1
ATOM 1407 O O . MET A 1 175 ? 11.197 -6.583 2.772 1.00 58.81 175 MET A O 1
ATOM 1411 N N . MET A 1 176 ? 9.236 -5.607 3.220 1.00 55.50 176 MET A N 1
ATOM 1412 C CA . MET A 1 176 ? 9.363 -5.673 4.680 1.00 55.50 176 MET A CA 1
ATOM 1413 C C . MET A 1 176 ? 9.352 -7.123 5.195 1.00 55.50 176 MET A C 1
ATOM 1415 O O . MET A 1 176 ? 10.101 -7.463 6.110 1.00 55.50 176 MET A O 1
ATOM 1419 N N . ARG A 1 177 ? 8.570 -8.020 4.572 1.00 56.44 177 ARG A N 1
ATOM 1420 C CA . ARG A 1 177 ? 8.639 -9.472 4.841 1.00 56.44 177 ARG A CA 1
ATOM 1421 C C . ARG A 1 177 ? 9.955 -10.089 4.354 1.00 56.44 177 ARG A C 1
ATOM 1423 O O . ARG A 1 177 ? 10.447 -11.017 4.991 1.00 56.44 177 ARG A O 1
ATOM 1430 N N . MET A 1 178 ? 10.540 -9.563 3.278 1.00 57.28 178 MET A N 1
ATOM 1431 C CA . MET A 1 178 ? 11.821 -10.015 2.718 1.00 57.28 178 MET A CA 1
ATOM 1432 C C . MET A 1 178 ? 13.040 -9.506 3.510 1.00 57.28 178 MET A C 1
ATOM 1434 O O . MET A 1 178 ? 14.032 -10.223 3.630 1.00 57.28 178 MET A O 1
ATOM 1438 N N . ALA A 1 179 ? 12.936 -8.333 4.145 1.00 52.31 179 ALA A N 1
ATOM 1439 C CA . ALA A 1 179 ? 13.935 -7.776 5.065 1.00 52.31 179 ALA A CA 1
ATOM 1440 C C . ALA A 1 179 ? 14.099 -8.597 6.359 1.00 52.31 179 ALA A C 1
ATOM 1442 O O . ALA A 1 179 ? 15.063 -8.422 7.099 1.00 52.31 179 ALA A O 1
ATOM 1443 N N . ARG A 1 180 ? 13.191 -9.548 6.617 1.00 48.31 180 ARG A N 1
ATOM 1444 C CA . ARG A 1 180 ? 13.276 -10.506 7.728 1.00 48.31 180 ARG A CA 1
ATOM 1445 C C . ARG A 1 180 ? 14.196 -11.699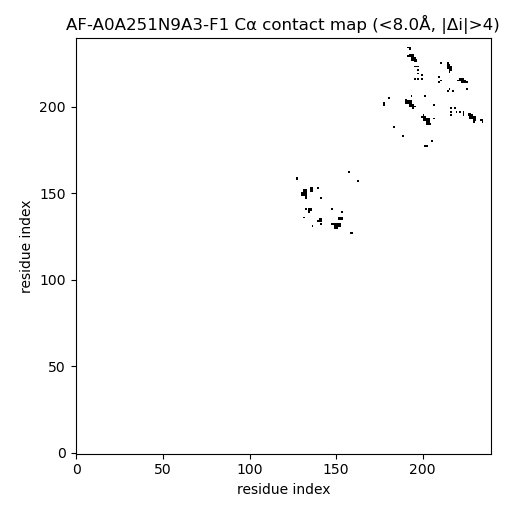 7.448 1.00 48.31 180 ARG A C 1
ATOM 1447 O O . ARG A 1 180 ? 14.161 -12.664 8.214 1.00 48.31 180 ARG A O 1
ATOM 1454 N N . CYS A 1 181 ? 15.021 -11.665 6.392 1.00 47.81 181 CYS A N 1
ATOM 1455 C CA . CYS A 1 181 ? 16.131 -12.610 6.298 1.00 47.81 181 CYS A CA 1
ATOM 1456 C C . CYS A 1 181 ? 17.219 -12.197 7.303 1.00 47.81 181 CYS A C 1
ATOM 1458 O O . CYS A 1 181 ? 18.086 -11.373 7.020 1.00 47.81 181 CYS A O 1
ATOM 1460 N N . HIS A 1 182 ? 17.143 -12.771 8.506 1.00 43.28 182 HIS A N 1
ATOM 1461 C CA . HIS A 1 182 ? 18.202 -12.721 9.507 1.00 43.28 182 HIS A CA 1
ATOM 1462 C C . HIS A 1 182 ? 19.469 -13.365 8.927 1.00 43.28 182 HIS A C 1
ATOM 1464 O O . HIS A 1 182 ? 19.658 -14.569 9.089 1.00 43.28 182 HIS A O 1
ATOM 1470 N N . LEU A 1 183 ? 20.326 -12.588 8.254 1.00 43.09 183 LEU A N 1
ATOM 1471 C CA . LEU A 1 183 ? 21.753 -12.670 8.568 1.00 43.09 183 LEU A CA 1
ATOM 1472 C C . LEU A 1 183 ? 22.611 -11.478 8.144 1.00 43.09 183 LEU A C 1
ATOM 1474 O O . LEU A 1 183 ? 23.559 -11.228 8.861 1.00 43.09 183 LEU A O 1
ATOM 1478 N N . HIS A 1 184 ? 22.350 -10.720 7.079 1.00 39.19 184 HIS A N 1
ATOM 1479 C CA . HIS A 1 184 ? 23.302 -9.673 6.663 1.00 39.19 184 HIS A CA 1
ATOM 1480 C C . HIS A 1 184 ? 22.611 -8.338 6.382 1.00 39.19 184 HIS A C 1
ATOM 1482 O O . HIS A 1 184 ? 22.314 -8.000 5.242 1.00 39.19 184 HIS A O 1
ATOM 1488 N N . VAL A 1 185 ? 22.418 -7.547 7.438 1.00 43.12 185 VAL A N 1
ATOM 1489 C CA . VAL A 1 185 ? 22.320 -6.082 7.332 1.00 43.12 185 VAL A CA 1
ATOM 1490 C C . VAL A 1 185 ? 23.755 -5.540 7.342 1.00 43.12 185 VAL A C 1
ATOM 1492 O O . VAL A 1 185 ? 24.190 -4.892 8.283 1.00 43.12 185 VAL A O 1
ATOM 1495 N N . SER A 1 186 ? 24.529 -5.893 6.315 1.00 39.50 186 SER A N 1
ATOM 1496 C CA . SER A 1 186 ? 25.899 -5.404 6.113 1.00 39.50 186 SER A CA 1
ATOM 1497 C C . SER A 1 186 ? 26.075 -5.063 4.634 1.00 39.50 186 SER A C 1
ATOM 1499 O O . SER A 1 186 ? 26.521 -5.878 3.833 1.00 39.50 186 SER A O 1
ATOM 1501 N N . SER A 1 187 ? 25.588 -3.879 4.271 1.00 49.22 187 SER A N 1
ATOM 1502 C CA . SER A 1 187 ? 26.195 -2.889 3.359 1.00 49.22 187 SER A CA 1
ATOM 1503 C C . SER A 1 187 ? 26.783 -3.256 1.978 1.00 49.22 187 SER A C 1
ATOM 1505 O O . SER A 1 187 ? 27.308 -2.347 1.345 1.00 49.22 187 SER A O 1
ATOM 1507 N N . ALA A 1 188 ? 26.710 -4.485 1.453 1.00 48.88 188 ALA A N 1
ATOM 1508 C CA . ALA A 1 188 ? 27.239 -4.784 0.104 1.00 48.88 188 ALA A CA 1
ATOM 1509 C C . ALA A 1 188 ? 26.673 -6.050 -0.579 1.00 48.88 188 ALA A C 1
ATOM 1511 O O . ALA A 1 188 ? 27.242 -6.544 -1.552 1.00 48.88 188 ALA A O 1
ATOM 1512 N N . GLY A 1 189 ? 25.570 -6.619 -0.087 1.00 51.06 189 GLY A N 1
ATOM 1513 C CA . GLY A 1 189 ? 24.978 -7.828 -0.669 1.00 51.06 189 GLY A CA 1
ATOM 1514 C C . GLY A 1 189 ? 23.933 -7.509 -1.736 1.00 51.06 189 GLY A C 1
ATOM 1515 O O . GLY A 1 189 ? 22.832 -7.075 -1.408 1.00 51.06 189 GLY A O 1
ATOM 1516 N N . ASN A 1 190 ? 24.236 -7.755 -3.011 1.00 58.25 190 ASN A N 1
ATOM 1517 C CA . ASN A 1 190 ? 23.253 -7.679 -4.093 1.00 58.25 190 ASN A CA 1
ATOM 1518 C C . ASN A 1 190 ? 22.238 -8.832 -3.944 1.00 58.25 190 ASN A C 1
ATOM 1520 O O . ASN A 1 190 ? 22.479 -9.962 -4.369 1.00 58.25 190 ASN A O 1
ATOM 1524 N N . HIS A 1 191 ? 21.126 -8.577 -3.253 1.00 70.06 191 HIS A N 1
ATOM 1525 C CA . HIS A 1 191 ? 20.074 -9.566 -3.037 1.00 70.06 191 HIS A CA 1
ATOM 1526 C C . HIS A 1 191 ? 19.209 -9.703 -4.291 1.00 70.06 191 HIS A C 1
ATOM 1528 O O . HIS A 1 191 ? 18.294 -8.914 -4.518 1.00 70.06 191 HIS A O 1
ATOM 1534 N N . TYR A 1 192 ? 19.461 -10.739 -5.089 1.00 76.75 192 TYR A N 1
ATOM 1535 C CA . TYR A 1 192 ? 18.627 -11.037 -6.249 1.00 76.75 192 TYR A CA 1
ATOM 1536 C C . TYR A 1 192 ? 17.300 -11.687 -5.821 1.00 76.75 192 TYR A C 1
ATOM 1538 O O . TYR A 1 192 ? 17.321 -12.723 -5.142 1.00 76.75 192 TYR A O 1
ATOM 1546 N N . PRO A 1 193 ? 16.139 -11.105 -6.183 1.00 85.31 193 PRO A N 1
ATOM 1547 C CA . PRO A 1 193 ? 14.843 -11.699 -5.894 1.00 85.31 193 PRO A CA 1
ATOM 1548 C C . PRO A 1 193 ? 14.572 -12.881 -6.832 1.00 85.31 193 PRO A C 1
ATOM 1550 O O . PRO A 1 193 ? 14.659 -12.767 -8.059 1.00 85.31 193 PRO A O 1
ATOM 1553 N N . VAL A 1 194 ? 14.201 -14.013 -6.240 1.00 88.06 194 VAL A N 1
ATOM 1554 C CA . VAL A 1 194 ? 13.843 -15.253 -6.929 1.00 88.06 194 VAL A CA 1
ATOM 1555 C C . VAL A 1 194 ? 12.435 -15.697 -6.546 1.00 88.06 194 VAL A C 1
ATOM 1557 O O . VAL A 1 194 ? 11.999 -15.544 -5.404 1.00 88.06 194 VAL A O 1
ATOM 1560 N N . VAL A 1 195 ? 11.726 -16.264 -7.514 1.00 88.75 195 VAL A N 1
ATOM 1561 C CA . VAL A 1 195 ? 10.392 -16.846 -7.392 1.00 88.75 195 VAL A CA 1
ATOM 1562 C C . VAL A 1 195 ? 10.479 -18.356 -7.475 1.00 88.75 195 VAL A C 1
ATOM 1564 O O . VAL A 1 195 ? 11.145 -18.926 -8.334 1.00 88.75 195 VAL A O 1
ATOM 1567 N N . THR A 1 196 ? 9.754 -19.015 -6.585 1.00 90.44 196 THR A N 1
ATOM 1568 C CA . THR A 1 196 ? 9.507 -20.458 -6.645 1.00 90.44 196 THR A CA 1
ATOM 1569 C C . THR A 1 196 ? 8.272 -20.773 -7.487 1.00 90.44 196 THR A C 1
ATOM 1571 O O . THR A 1 196 ? 7.382 -19.939 -7.615 1.00 90.44 196 THR A O 1
ATOM 1574 N N . LYS A 1 197 ? 8.130 -22.022 -7.952 1.00 88.88 197 LYS A N 1
ATOM 1575 C CA . LYS A 1 197 ? 6.920 -22.515 -8.656 1.00 88.88 197 LYS A CA 1
ATOM 1576 C C . LYS A 1 197 ? 5.589 -22.277 -7.927 1.00 88.88 197 LYS A C 1
ATOM 1578 O O . LYS A 1 197 ? 4.529 -22.365 -8.527 1.00 88.88 197 LYS A O 1
ATOM 1583 N N . CYS A 1 198 ? 5.634 -22.044 -6.619 1.00 89.88 198 CYS A N 1
ATOM 1584 C CA . CYS A 1 198 ? 4.463 -21.756 -5.796 1.00 89.88 198 CYS A CA 1
ATOM 1585 C C . CYS A 1 198 ? 4.221 -20.249 -5.607 1.00 89.88 198 CYS A C 1
ATOM 1587 O O . CYS A 1 198 ? 3.515 -19.876 -4.677 1.00 89.88 198 CYS A O 1
ATOM 1589 N N . ASN A 1 199 ? 4.814 -19.405 -6.457 1.00 86.75 199 ASN A N 1
ATOM 1590 C CA . ASN A 1 199 ? 4.739 -17.941 -6.429 1.00 86.75 199 ASN A CA 1
ATOM 1591 C C . ASN A 1 199 ? 5.158 -17.319 -5.088 1.00 86.75 199 ASN A C 1
ATOM 1593 O O . ASN A 1 199 ? 4.698 -16.242 -4.715 1.00 86.75 199 ASN A O 1
ATOM 1597 N N . HIS A 1 200 ? 6.064 -17.980 -4.363 1.00 87.56 200 HIS A N 1
ATOM 1598 C CA . HIS A 1 200 ? 6.705 -17.388 -3.193 1.00 87.56 200 HIS A CA 1
ATOM 1599 C C . HIS A 1 200 ? 8.055 -16.797 -3.575 1.00 87.56 200 HIS A C 1
ATOM 1601 O O . HIS A 1 200 ? 8.831 -17.429 -4.302 1.00 87.56 200 HIS A O 1
ATOM 1607 N N . TYR A 1 201 ? 8.308 -15.604 -3.047 1.00 85.06 201 TYR A N 1
ATOM 1608 C CA . TYR A 1 201 ? 9.472 -14.782 -3.334 1.00 85.06 201 TYR A CA 1
ATOM 1609 C C . TYR A 1 201 ? 10.481 -14.868 -2.199 1.00 85.06 201 TYR A C 1
ATOM 1611 O O . TYR A 1 201 ? 10.123 -14.779 -1.024 1.00 85.06 201 TYR A O 1
ATOM 1619 N N . PHE A 1 202 ? 11.746 -15.001 -2.564 1.00 85.25 202 PHE A N 1
ATOM 1620 C CA . PHE A 1 202 ? 12.867 -15.111 -1.643 1.00 85.25 202 PHE A CA 1
ATOM 1621 C C . PHE A 1 202 ? 14.079 -14.413 -2.256 1.00 85.25 202 PHE A C 1
ATOM 1623 O O . PHE A 1 202 ? 14.075 -14.089 -3.441 1.00 85.25 202 PHE A O 1
ATOM 1630 N N . CYS A 1 203 ? 15.142 -14.189 -1.486 1.00 83.31 203 CYS A N 1
ATOM 1631 C CA . CYS A 1 203 ? 16.421 -13.835 -2.097 1.00 83.31 203 CYS A CA 1
ATOM 1632 C C . CYS A 1 203 ? 17.180 -15.106 -2.493 1.00 83.31 203 CYS A C 1
ATOM 1634 O O . CYS A 1 203 ? 17.002 -16.168 -1.886 1.00 83.31 203 CYS A O 1
ATOM 1636 N N . GLU A 1 204 ? 18.040 -14.994 -3.498 1.00 83.94 204 GLU A N 1
ATOM 1637 C CA . GLU A 1 204 ? 18.871 -16.088 -4.007 1.00 83.94 204 GLU A CA 1
ATOM 1638 C C . GLU A 1 204 ? 19.621 -16.821 -2.881 1.00 83.94 204 GLU A C 1
ATOM 1640 O O . GLU A 1 204 ? 19.506 -18.037 -2.731 1.00 83.94 204 GLU A O 1
ATOM 1645 N N . HIS A 1 205 ? 20.276 -16.072 -1.992 1.00 84.69 205 HIS A N 1
ATOM 1646 C CA . HIS A 1 205 ? 21.058 -16.629 -0.887 1.00 84.69 205 HIS A CA 1
ATOM 1647 C C . HIS A 1 205 ? 20.204 -17.421 0.115 1.00 84.69 205 HIS A C 1
ATOM 1649 O O . HIS A 1 205 ? 20.559 -18.539 0.493 1.00 84.69 205 HIS A O 1
ATOM 1655 N N . CYS A 1 206 ? 19.066 -16.866 0.548 1.00 83.75 206 CYS A N 1
ATOM 1656 C CA . CYS A 1 206 ? 18.203 -17.532 1.527 1.00 83.75 206 CYS A CA 1
ATOM 1657 C C . CYS A 1 206 ? 17.526 -18.769 0.903 1.00 83.75 206 CYS A C 1
ATOM 1659 O O . CYS A 1 206 ? 17.344 -19.782 1.578 1.00 83.75 206 CYS A O 1
ATOM 1661 N N . THR A 1 207 ? 17.257 -18.732 -0.404 1.00 87.31 207 THR A N 1
ATOM 1662 C CA . THR A 1 207 ? 16.707 -19.861 -1.163 1.00 87.31 207 THR A CA 1
ATOM 1663 C C . THR A 1 207 ? 17.694 -21.017 -1.281 1.00 87.31 207 THR A C 1
ATOM 1665 O O . THR A 1 207 ? 17.337 -22.150 -0.963 1.00 87.31 207 THR A O 1
ATOM 1668 N N . LEU A 1 208 ? 18.944 -20.742 -1.669 1.00 88.25 208 LEU A N 1
ATOM 1669 C CA . LEU A 1 208 ? 19.994 -21.757 -1.805 1.00 88.25 208 LEU A CA 1
ATOM 1670 C C . LEU A 1 208 ? 20.343 -22.392 -0.451 1.00 88.25 208 LEU A C 1
ATOM 1672 O O . LEU A 1 208 ? 20.389 -23.617 -0.326 1.00 88.25 208 LEU A O 1
ATOM 1676 N N . LYS A 1 209 ? 20.491 -21.568 0.595 1.00 87.56 209 LYS A N 1
ATOM 1677 C CA . LYS A 1 209 ? 20.775 -22.037 1.961 1.00 87.56 209 LYS A CA 1
ATOM 1678 C C . LYS A 1 209 ? 19.648 -22.906 2.518 1.00 87.56 209 LYS A C 1
ATOM 1680 O O . LYS A 1 209 ? 19.916 -23.884 3.215 1.00 87.56 209 LYS A O 1
ATOM 1685 N N . HIS A 1 210 ? 18.392 -22.566 2.219 1.00 87.81 210 HIS A N 1
ATOM 1686 C CA . HIS A 1 210 ? 17.253 -23.382 2.624 1.00 87.81 210 HIS A CA 1
ATOM 1687 C C . HIS A 1 210 ? 17.163 -24.666 1.804 1.00 87.81 210 HIS A C 1
ATOM 1689 O O . HIS A 1 210 ? 16.988 -25.722 2.394 1.00 87.81 210 HIS A O 1
ATOM 1695 N N . HIS A 1 211 ? 17.334 -24.605 0.481 1.00 89.94 211 HIS A N 1
ATOM 1696 C CA . HIS A 1 211 ? 17.221 -25.775 -0.391 1.00 89.94 211 HIS A CA 1
ATOM 1697 C C . HIS A 1 211 ? 18.246 -26.868 -0.061 1.00 89.94 211 HIS A C 1
ATOM 1699 O O . HIS A 1 211 ? 17.915 -28.051 -0.121 1.00 89.94 211 HIS A O 1
ATOM 1705 N N . SER A 1 212 ? 19.452 -26.469 0.361 1.00 91.12 212 SER A N 1
ATOM 1706 C CA . SER A 1 212 ? 20.491 -27.381 0.855 1.00 91.12 212 SER A CA 1
ATOM 1707 C C . SER A 1 212 ? 20.048 -28.180 2.091 1.00 91.12 212 SER A C 1
ATOM 1709 O O . SER A 1 212 ? 20.394 -29.351 2.212 1.00 91.12 212 SER A O 1
ATOM 1711 N N . LYS A 1 213 ? 19.243 -27.582 2.982 1.00 91.31 213 LYS A N 1
ATOM 1712 C CA . LYS A 1 213 ? 18.723 -28.243 4.194 1.00 91.31 213 LYS A CA 1
ATOM 1713 C C . LYS A 1 213 ? 17.382 -28.942 3.959 1.00 91.31 213 LYS A C 1
ATOM 1715 O O . LYS A 1 213 ? 17.164 -30.051 4.422 1.00 91.31 213 LYS A O 1
ATOM 1720 N N . ASN A 1 214 ? 16.480 -28.280 3.241 1.00 89.94 214 ASN A N 1
ATOM 1721 C CA . ASN A 1 214 ? 15.095 -28.666 3.024 1.00 89.94 214 ASN A CA 1
ATOM 1722 C C . ASN A 1 214 ? 14.708 -28.426 1.561 1.00 89.94 214 ASN A C 1
ATOM 1724 O O . ASN A 1 214 ? 14.633 -27.291 1.093 1.00 89.94 214 ASN A O 1
ATOM 1728 N N . LYS A 1 215 ? 14.310 -29.486 0.852 1.00 90.88 215 LYS A N 1
ATOM 1729 C CA . LYS A 1 215 ? 13.870 -29.418 -0.559 1.00 90.88 215 LYS A CA 1
ATOM 1730 C C . LYS A 1 215 ? 12.451 -28.838 -0.754 1.00 90.88 215 LYS A C 1
ATOM 1732 O O . LYS A 1 215 ? 11.858 -28.975 -1.825 1.00 90.88 215 LYS A O 1
ATOM 1737 N N . LYS A 1 216 ? 11.884 -28.216 0.284 1.00 91.12 216 LYS A N 1
ATOM 1738 C CA . LYS A 1 216 ? 10.512 -27.686 0.340 1.00 91.12 216 LYS A CA 1
ATOM 1739 C C . LYS A 1 216 ? 10.514 -26.155 0.383 1.00 91.12 216 LYS A C 1
ATOM 1741 O O . LYS A 1 216 ? 11.496 -25.532 0.775 1.00 91.12 216 LYS A O 1
ATOM 1746 N N . CYS A 1 217 ? 9.408 -25.546 -0.030 1.00 89.12 217 CYS A N 1
ATOM 1747 C CA . CYS A 1 217 ? 9.196 -24.103 0.024 1.00 89.12 217 CYS A CA 1
ATOM 1748 C C . CYS A 1 217 ? 9.023 -23.633 1.475 1.00 89.12 217 CYS A C 1
ATOM 1750 O O . CYS A 1 217 ? 8.299 -24.268 2.233 1.00 89.12 217 CYS A O 1
ATOM 1752 N N . PHE A 1 218 ? 9.603 -22.483 1.825 1.00 86.38 218 PHE A N 1
ATOM 1753 C CA . PHE A 1 218 ? 9.543 -21.910 3.175 1.00 86.38 218 PHE A CA 1
ATOM 1754 C C . PHE A 1 218 ? 8.126 -21.516 3.633 1.00 86.38 218 PHE A C 1
ATOM 1756 O O . PHE A 1 218 ? 7.847 -21.511 4.825 1.00 86.38 218 PHE A O 1
ATOM 1763 N N . VAL A 1 219 ? 7.233 -21.165 2.698 1.00 86.75 219 VAL A N 1
ATOM 1764 C CA . VAL A 1 219 ? 5.883 -20.668 3.028 1.00 86.75 219 VAL A CA 1
ATOM 1765 C C . VAL A 1 219 ? 4.836 -21.777 2.963 1.00 86.75 219 VAL A C 1
ATOM 1767 O O . VAL A 1 219 ? 4.038 -21.928 3.878 1.00 86.75 219 VAL A O 1
ATOM 1770 N N . CYS A 1 220 ? 4.826 -22.557 1.880 1.00 89.62 220 CYS A N 1
ATOM 1771 C CA . CYS A 1 220 ? 3.763 -23.535 1.622 1.00 89.62 220 CYS A CA 1
ATOM 1772 C C . CYS A 1 220 ? 4.208 -24.998 1.721 1.00 89.62 220 CYS A C 1
ATOM 1774 O O . CYS A 1 220 ? 3.419 -25.884 1.408 1.00 89.62 220 CYS A O 1
ATOM 1776 N N . ASN A 1 221 ? 5.468 -25.271 2.079 1.00 89.38 221 ASN A N 1
ATOM 1777 C CA . ASN A 1 221 ? 6.045 -26.617 2.197 1.00 89.38 221 ASN A CA 1
ATOM 1778 C C . ASN A 1 221 ? 5.954 -27.511 0.942 1.00 89.38 221 ASN A C 1
ATOM 1780 O O . ASN A 1 221 ? 6.329 -28.684 0.991 1.00 89.38 221 ASN A O 1
ATOM 1784 N N . LYS A 1 222 ? 5.528 -26.969 -0.206 1.00 91.31 222 LYS A N 1
ATOM 1785 C CA . LYS A 1 222 ? 5.531 -27.674 -1.494 1.00 91.31 222 LYS A CA 1
ATOM 1786 C C . LYS A 1 222 ? 6.971 -27.933 -1.955 1.00 91.31 222 LYS A C 1
ATOM 1788 O O . LYS A 1 222 ? 7.835 -27.086 -1.709 1.00 91.31 222 LYS A O 1
ATOM 1793 N N . PRO A 1 223 ? 7.262 -29.061 -2.623 1.00 92.06 223 PRO A N 1
ATOM 1794 C CA . PRO A 1 223 ? 8.600 -29.331 -3.141 1.00 92.06 223 PRO A CA 1
ATOM 1795 C C . PRO A 1 223 ? 8.989 -28.272 -4.181 1.00 92.06 223 PRO A C 1
ATOM 1797 O O . PRO A 1 223 ? 8.242 -28.018 -5.123 1.00 92.06 223 PRO A O 1
ATOM 1800 N N . THR A 1 224 ? 10.153 -27.637 -4.016 1.00 87.50 224 THR A N 1
ATOM 1801 C CA . THR A 1 224 ? 10.616 -26.599 -4.961 1.00 87.50 224 THR A CA 1
ATOM 1802 C C . THR A 1 224 ? 11.265 -27.190 -6.208 1.00 87.50 224 THR A C 1
ATOM 1804 O O . THR A 1 224 ? 11.410 -26.490 -7.207 1.00 87.50 224 THR A O 1
ATOM 1807 N N . LEU A 1 225 ? 11.648 -28.474 -6.160 1.00 88.44 225 LEU A N 1
ATOM 1808 C CA . LEU A 1 225 ? 12.307 -29.204 -7.253 1.00 88.44 225 LEU A CA 1
ATOM 1809 C C . LEU A 1 225 ? 13.581 -28.510 -7.776 1.00 88.44 225 LEU A C 1
ATOM 1811 O O . LEU A 1 225 ? 13.970 -28.729 -8.915 1.00 88.44 225 LEU A O 1
ATOM 1815 N N . GLY A 1 226 ? 14.200 -27.645 -6.963 1.00 87.00 226 GLY A N 1
ATOM 1816 C CA . GLY A 1 226 ? 15.395 -26.882 -7.341 1.00 87.00 226 GLY A CA 1
ATOM 1817 C C . GLY A 1 226 ? 15.160 -25.806 -8.407 1.00 87.00 226 GLY A C 1
ATOM 1818 O O . GLY A 1 226 ? 16.121 -25.247 -8.920 1.00 87.00 226 GLY A O 1
ATOM 1819 N N . ILE A 1 227 ? 13.904 -25.504 -8.747 1.00 88.94 227 ILE A N 1
ATOM 1820 C CA . ILE A 1 227 ? 13.568 -24.556 -9.812 1.00 88.94 227 ILE A CA 1
ATOM 1821 C C . ILE A 1 227 ? 13.207 -23.211 -9.188 1.00 88.94 227 ILE A C 1
ATOM 1823 O O . ILE A 1 227 ? 12.186 -23.074 -8.503 1.00 88.94 227 ILE A O 1
ATOM 1827 N N . PHE A 1 228 ? 14.057 -22.223 -9.453 1.00 90.19 228 PHE A N 1
ATOM 1828 C CA . PHE A 1 228 ? 13.918 -20.850 -8.988 1.00 90.19 228 PHE A CA 1
ATOM 1829 C C . PHE A 1 228 ? 14.071 -19.904 -10.180 1.00 90.19 228 PHE A C 1
ATOM 1831 O O . PHE A 1 228 ? 15.068 -19.961 -10.895 1.00 90.19 228 PHE A O 1
ATOM 1838 N N . SER A 1 229 ? 13.078 -19.050 -10.407 1.00 88.88 229 SER A N 1
ATOM 1839 C CA . SER A 1 229 ? 13.066 -18.080 -11.504 1.00 88.88 229 SER A CA 1
ATOM 1840 C C . SER A 1 229 ? 13.462 -16.704 -10.982 1.00 88.88 229 SER A C 1
ATOM 1842 O O . SER A 1 229 ? 12.887 -16.220 -10.010 1.00 88.88 229 SER A O 1
ATOM 1844 N N . THR A 1 230 ? 14.431 -16.048 -11.610 1.00 84.81 230 THR A N 1
ATOM 1845 C CA . THR A 1 230 ? 14.791 -14.660 -11.291 1.00 84.81 230 THR A CA 1
ATOM 1846 C C . THR A 1 230 ? 13.740 -13.703 -11.851 1.00 84.81 230 THR A C 1
ATOM 1848 O O . THR A 1 230 ? 13.236 -13.900 -12.956 1.00 84.81 230 THR A O 1
ATOM 1851 N N . VAL A 1 231 ? 13.389 -12.653 -11.100 1.00 79.69 231 VAL A N 1
ATOM 1852 C CA . VAL A 1 231 ? 12.387 -11.672 -11.553 1.00 79.69 231 VAL A CA 1
ATOM 1853 C C . VAL A 1 231 ? 13.033 -10.310 -11.789 1.00 79.69 231 VAL A C 1
ATOM 1855 O O . VAL A 1 231 ? 13.235 -9.521 -10.864 1.00 79.69 231 VAL A O 1
ATOM 1858 N N . TYR A 1 232 ? 13.334 -10.017 -13.057 1.00 76.50 232 TYR A N 1
ATOM 1859 C CA . TYR A 1 232 ? 13.935 -8.746 -13.483 1.00 76.50 232 TYR A CA 1
ATOM 1860 C C . TYR A 1 232 ? 13.017 -7.541 -13.250 1.00 76.50 232 TYR A C 1
ATOM 1862 O O . TYR A 1 232 ? 13.490 -6.451 -12.930 1.00 76.50 232 TYR A O 1
ATOM 1870 N N . GLU A 1 233 ? 11.703 -7.735 -13.371 1.00 68.75 233 GLU A N 1
ATOM 1871 C CA . GLU A 1 233 ? 10.718 -6.663 -13.207 1.00 68.75 233 GLU A CA 1
ATOM 1872 C C . GLU A 1 233 ? 10.676 -6.141 -11.764 1.00 68.75 233 GLU A C 1
ATOM 1874 O O . GLU A 1 233 ? 10.634 -4.933 -11.531 1.00 68.75 233 GLU A O 1
ATOM 1879 N N . ILE A 1 234 ? 10.793 -7.043 -10.786 1.00 69.25 234 ILE A N 1
ATOM 1880 C CA . ILE A 1 234 ? 10.855 -6.685 -9.365 1.00 69.25 234 ILE A CA 1
ATOM 1881 C C . ILE A 1 234 ? 12.173 -5.981 -9.052 1.00 69.25 234 ILE A C 1
ATOM 1883 O O . ILE A 1 234 ? 12.167 -4.986 -8.336 1.00 69.25 234 ILE A O 1
ATOM 1887 N N . ARG A 1 235 ? 13.292 -6.423 -9.643 1.00 68.25 235 ARG A N 1
ATOM 1888 C CA . ARG A 1 235 ? 14.589 -5.747 -9.489 1.00 68.25 235 ARG A CA 1
ATOM 1889 C C . ARG A 1 235 ? 14.533 -4.291 -9.957 1.00 68.25 235 ARG A C 1
ATOM 1891 O O . ARG A 1 235 ? 15.025 -3.416 -9.254 1.00 68.25 235 ARG A O 1
ATOM 1898 N N . ARG A 1 236 ? 13.922 -4.025 -11.118 1.00 67.75 236 ARG A N 1
ATOM 1899 C CA . ARG A 1 236 ? 13.795 -2.661 -11.658 1.00 67.75 236 ARG A CA 1
ATOM 1900 C C . ARG A 1 236 ? 12.927 -1.771 -10.762 1.00 67.75 236 ARG A C 1
ATOM 1902 O O . ARG A 1 236 ? 13.245 -0.603 -10.602 1.00 67.75 236 ARG A O 1
ATOM 1909 N N . ARG A 1 237 ? 11.875 -2.331 -10.154 1.00 63.97 237 ARG A N 1
ATOM 1910 C CA . ARG A 1 237 ? 10.979 -1.614 -9.229 1.00 63.97 237 ARG A CA 1
ATOM 1911 C C . ARG A 1 237 ? 11.537 -1.444 -7.810 1.00 63.97 237 ARG A C 1
ATOM 1913 O O . ARG A 1 237 ? 11.074 -0.562 -7.108 1.00 63.97 237 ARG A O 1
ATOM 1920 N N . MET A 1 238 ? 12.495 -2.272 -7.383 1.00 61.47 238 MET A N 1
ATOM 1921 C CA . MET A 1 238 ? 13.183 -2.135 -6.086 1.00 61.47 238 MET A CA 1
ATOM 1922 C C . MET A 1 238 ? 14.332 -1.115 -6.108 1.00 61.47 238 MET A C 1
ATOM 1924 O O . MET A 1 238 ? 14.745 -0.657 -5.049 1.00 61.47 238 MET A O 1
ATOM 1928 N N . ALA A 1 239 ? 14.886 -0.815 -7.287 1.00 60.31 239 ALA A N 1
ATOM 1929 C CA . ALA A 1 239 ? 16.024 0.092 -7.458 1.00 60.31 239 ALA A CA 1
ATOM 1930 C C . ALA A 1 239 ? 15.626 1.550 -7.772 1.00 60.31 239 ALA A C 1
ATOM 1932 O O . ALA A 1 239 ? 16.514 2.389 -7.911 1.00 60.31 239 ALA A O 1
ATOM 1933 N N . ALA A 1 240 ? 14.328 1.822 -7.925 1.00 48.84 240 ALA A N 1
ATOM 1934 C CA . ALA A 1 240 ? 13.745 3.141 -8.178 1.00 48.84 240 ALA A CA 1
ATOM 1935 C C . ALA A 1 240 ? 13.080 3.676 -6.906 1.00 48.84 240 ALA A C 1
ATOM 1937 O O . ALA A 1 240 ? 13.162 4.901 -6.680 1.00 48.84 240 ALA A O 1
#